Protein AF-A0A7Y4UEB7-F1 (afdb_monomer_lite)

Foldseek 3Di:
DDDDDDDDDDDDPPPPPPPPVPPPPDQKAKAKFKDQDLVCVQVVQLVVLVVQKDFDDWAQADAAQTGMTMIIRDPPPDFGKHKDKDKDQDVVVVVVVVVVVQQQAWDWDAKDWYQDDPVGIMIMTMTMDGVPGRHHQKDKDKDKDPDPVSVQVVQQVVLQQQWDFDYKDKHFQPDPCCVPCPCNSPGRIMIITMIIAGPVCSPPRHPKHKDKDADLDQVVLQVVQLVVLVVQWAWDDAHAAGITMTMHDHPDPHARKHKDKDDDLDPVVVQVVLQVVLLQQWDWDDWHHHSPHIITMTMHRPDPGPPHQGKRKDKDFDDDSVVSSVVVVVVSVVAWDWDHWHDSNGIITMIIHGDDD

pLDDT: mean 85.4, std 15.67, range [32.81, 98.38]

Structure (mmCIF, N/CA/C/O backbone):
data_AF-A0A7Y4UEB7-F1
#
_entry.id   AF-A0A7Y4UEB7-F1
#
loop_
_atom_site.group_PDB
_atom_site.id
_atom_site.type_symbol
_atom_site.label_atom_id
_atom_site.label_alt_id
_atom_site.label_comp_id
_atom_site.label_asym_id
_atom_site.label_entity_id
_atom_site.label_seq_id
_atom_site.pdbx_PDB_ins_code
_atom_site.Cartn_x
_atom_site.Cartn_y
_atom_site.Cartn_z
_atom_site.occupancy
_atom_site.B_iso_or_equiv
_atom_site.auth_seq_id
_atom_site.auth_comp_id
_atom_site.auth_asym_id
_atom_site.auth_atom_id
_atom_site.pdbx_PDB_model_num
ATOM 1 N N . MET A 1 1 ? -27.274 -63.911 -53.696 1.00 38.69 1 MET A N 1
ATOM 2 C CA . MET A 1 1 ? -26.642 -62.785 -54.419 1.00 38.69 1 MET A CA 1
ATOM 3 C C . MET A 1 1 ? -26.297 -61.704 -53.412 1.00 38.69 1 MET A C 1
ATOM 5 O O . MET A 1 1 ? -27.153 -61.324 -52.627 1.00 38.69 1 MET A O 1
ATOM 9 N N . LYS A 1 2 ? -25.023 -61.307 -53.371 1.00 41.84 2 LYS A N 1
ATOM 10 C CA . LYS A 1 2 ? -24.477 -60.278 -52.478 1.00 41.84 2 LYS A CA 1
ATOM 11 C C . LYS A 1 2 ? -24.949 -58.901 -52.958 1.00 41.84 2 LYS A C 1
ATOM 13 O O . LYS A 1 2 ? -24.722 -58.586 -54.119 1.00 41.84 2 LYS A O 1
ATOM 18 N N . CYS A 1 3 ? -25.523 -58.086 -52.077 1.00 37.97 3 CYS A N 1
ATOM 19 C CA . CYS A 1 3 ? -25.591 -56.639 -52.271 1.00 37.97 3 CYS A CA 1
ATOM 20 C C . CYS A 1 3 ? -25.254 -55.943 -50.949 1.00 37.97 3 CYS A C 1
ATOM 22 O O . CYS A 1 3 ? -25.612 -56.412 -49.873 1.00 37.97 3 CYS A O 1
ATOM 24 N N . SER A 1 4 ? -24.446 -54.899 -51.057 1.00 36.38 4 SER A N 1
ATOM 25 C CA . SER A 1 4 ? -23.505 -54.388 -50.066 1.00 36.38 4 SER A CA 1
ATOM 26 C C . SER A 1 4 ? -23.616 -52.863 -50.022 1.00 36.38 4 SER A C 1
ATOM 28 O O . SER A 1 4 ? -23.666 -52.263 -51.092 1.00 36.38 4 SER A O 1
ATOM 30 N N . ARG A 1 5 ? -23.522 -52.289 -48.805 1.00 36.47 5 ARG A N 1
ATOM 31 C CA . ARG A 1 5 ? -23.249 -50.867 -48.455 1.00 36.47 5 ARG A CA 1
ATOM 32 C C . ARG A 1 5 ? -24.400 -49.884 -48.768 1.00 36.47 5 ARG A C 1
ATOM 34 O O . ARG A 1 5 ? -25.163 -50.108 -49.687 1.00 36.47 5 ARG A O 1
ATOM 41 N N . LEU A 1 6 ? -24.638 -48.785 -48.048 1.00 33.91 6 LEU A N 1
ATOM 42 C CA . LEU A 1 6 ? -23.837 -47.939 -47.157 1.00 33.91 6 LEU A CA 1
ATOM 43 C C . LEU A 1 6 ? -24.692 -47.496 -45.947 1.00 33.91 6 LEU A C 1
ATOM 45 O O . LEU A 1 6 ? -25.849 -47.127 -46.121 1.00 33.91 6 LEU A O 1
ATOM 49 N N . ILE A 1 7 ? -24.100 -47.442 -44.751 1.00 37.50 7 ILE A N 1
ATOM 50 C CA . ILE A 1 7 ? -24.625 -46.673 -43.613 1.00 37.50 7 ILE A CA 1
ATOM 51 C C . ILE A 1 7 ? -23.835 -45.363 -43.580 1.00 37.50 7 ILE A C 1
ATOM 53 O O . ILE A 1 7 ? -22.635 -45.373 -43.307 1.00 37.50 7 ILE A O 1
ATOM 57 N N . SER A 1 8 ? -24.493 -44.249 -43.892 1.00 35.12 8 SER A N 1
ATOM 58 C CA . SER A 1 8 ? -23.936 -42.904 -43.741 1.00 35.12 8 SER A CA 1
ATOM 59 C C . SER A 1 8 ? -24.104 -42.451 -42.291 1.00 35.12 8 SER A C 1
ATOM 61 O O . SER A 1 8 ? -25.219 -42.197 -41.843 1.00 35.12 8 SER A O 1
ATOM 63 N N . ILE A 1 9 ? -22.998 -42.356 -41.552 1.00 39.50 9 ILE A N 1
ATOM 64 C CA . ILE A 1 9 ? -22.951 -41.719 -40.231 1.00 39.50 9 ILE A CA 1
ATOM 65 C C . ILE A 1 9 ? -22.815 -40.209 -40.456 1.00 39.50 9 ILE A C 1
ATOM 67 O O . ILE A 1 9 ? -21.782 -39.736 -40.926 1.00 39.50 9 ILE A O 1
ATOM 71 N N . LEU A 1 10 ? -23.873 -39.458 -40.146 1.00 32.91 10 LEU A N 1
ATOM 72 C CA . LEU A 1 10 ? -23.883 -37.998 -40.166 1.00 32.91 10 LEU A CA 1
ATOM 73 C C . LEU A 1 10 ? -23.280 -37.476 -38.850 1.00 32.91 10 LEU A C 1
ATOM 75 O O . LEU A 1 10 ? -23.902 -37.569 -37.794 1.00 32.91 10 LEU A O 1
ATOM 79 N N . PHE A 1 11 ? -22.064 -36.932 -38.909 1.00 33.06 11 PHE A N 1
ATOM 80 C CA . PHE A 1 11 ? -21.472 -36.153 -37.819 1.00 33.06 11 PHE A CA 1
ATOM 81 C C . PHE A 1 11 ? -22.162 -34.782 -37.751 1.00 33.06 11 PHE A C 1
ATOM 83 O O . PHE A 1 11 ? -21.883 -33.904 -38.566 1.00 33.06 11 PHE A O 1
ATOM 90 N N . ILE A 1 12 ? -23.051 -34.580 -36.777 1.00 36.69 12 ILE A N 1
ATOM 91 C CA . ILE A 1 12 ? -23.503 -33.237 -36.395 1.00 36.69 12 ILE A CA 1
ATOM 92 C C . ILE A 1 12 ? -22.467 -32.687 -35.414 1.00 36.69 12 ILE A C 1
ATOM 94 O O . ILE A 1 12 ? -22.426 -33.069 -34.245 1.00 36.69 12 ILE A O 1
ATOM 98 N N . ALA A 1 13 ? -21.594 -31.814 -35.913 1.00 35.34 13 ALA A N 1
ATOM 99 C CA . ALA A 1 13 ? -20.701 -31.022 -35.084 1.00 35.34 13 ALA A CA 1
ATOM 100 C C . ALA A 1 13 ? -21.538 -30.009 -34.287 1.00 35.34 13 ALA A C 1
ATOM 102 O O . ALA A 1 13 ? -21.968 -28.985 -34.815 1.00 35.34 13 ALA A O 1
ATOM 103 N N . LEU A 1 14 ? -21.783 -30.306 -33.010 1.00 34.97 14 LEU A N 1
ATOM 104 C CA . LEU A 1 14 ? -22.290 -29.337 -32.044 1.00 34.97 14 LEU A CA 1
ATOM 105 C C . LEU A 1 14 ? -21.148 -28.354 -31.737 1.00 34.97 14 LEU A C 1
ATOM 107 O O . LEU A 1 14 ? -20.318 -28.588 -30.859 1.00 34.97 14 LEU A O 1
ATOM 111 N N . SER A 1 15 ? -21.058 -27.264 -32.496 1.00 36.62 15 SER A N 1
ATOM 112 C CA . SER A 1 15 ? -20.212 -26.133 -32.127 1.00 36.62 15 SER A CA 1
ATOM 113 C C . SER A 1 15 ? -20.836 -25.454 -30.909 1.00 36.62 15 SER A C 1
ATOM 115 O O . SER A 1 15 ? -21.786 -24.679 -31.038 1.00 36.62 15 SER A O 1
ATOM 117 N N . ALA A 1 16 ? -20.315 -25.758 -29.721 1.00 37.94 16 ALA A N 1
ATOM 118 C CA . ALA A 1 16 ? -20.534 -24.954 -28.531 1.00 37.94 16 ALA A CA 1
ATOM 119 C C . ALA A 1 16 ? -19.872 -23.590 -28.764 1.00 37.94 16 ALA A C 1
ATOM 121 O O . ALA A 1 16 ? -18.693 -23.393 -28.477 1.00 37.94 16 ALA A O 1
ATOM 122 N N . ALA A 1 17 ? -20.624 -22.660 -29.351 1.00 36.53 17 ALA A N 1
ATOM 123 C CA . ALA A 1 17 ? -20.296 -21.252 -29.272 1.00 36.53 17 ALA A CA 1
ATOM 124 C C . ALA A 1 17 ? -20.348 -20.893 -27.787 1.00 36.53 17 ALA A C 1
ATOM 126 O O . ALA A 1 17 ? -21.422 -20.816 -27.190 1.00 36.53 17 ALA A O 1
ATOM 127 N N . SER A 1 18 ? -19.177 -20.760 -27.170 1.00 41.25 18 SER A N 1
ATOM 128 C CA . SER A 1 18 ? -19.045 -20.200 -25.837 1.00 41.25 18 SER A CA 1
ATOM 129 C C . SER A 1 18 ? -19.673 -18.816 -25.897 1.00 41.25 18 SER A C 1
ATOM 131 O O . SER A 1 18 ? -19.120 -17.895 -26.497 1.00 41.25 18 SER A O 1
ATOM 133 N N . ALA A 1 19 ? -20.858 -18.683 -25.313 1.00 32.81 19 ALA A N 1
ATOM 134 C CA . ALA A 1 19 ? -21.424 -17.399 -24.974 1.00 32.81 19 ALA A CA 1
ATOM 135 C C . ALA A 1 19 ? -20.491 -16.784 -23.927 1.00 32.81 19 ALA A C 1
ATOM 137 O O . ALA A 1 19 ? -20.646 -16.991 -22.724 1.00 32.81 19 ALA A O 1
ATOM 138 N N . TRP A 1 20 ? -19.472 -16.064 -24.395 1.00 40.09 20 TRP A N 1
ATOM 139 C CA . TRP A 1 20 ? -18.852 -15.012 -23.613 1.00 40.09 20 TRP A CA 1
ATOM 140 C C . TRP A 1 20 ? -19.961 -13.993 -23.409 1.00 40.09 20 TRP A C 1
ATOM 142 O O . TRP A 1 20 ? -20.199 -13.130 -24.250 1.00 40.09 20 TRP A O 1
ATOM 152 N N . ALA A 1 21 ? -20.719 -14.180 -22.331 1.00 34.78 21 ALA A N 1
ATOM 153 C CA . ALA A 1 21 ? -21.561 -13.143 -21.789 1.00 34.78 21 ALA A CA 1
ATOM 154 C C . ALA A 1 21 ? -20.635 -11.952 -21.558 1.00 34.78 21 ALA A C 1
ATOM 156 O O . ALA A 1 21 ? -19.777 -11.958 -20.677 1.00 34.78 21 ALA A O 1
ATOM 157 N N . GLN A 1 22 ? -20.753 -10.980 -22.450 1.00 34.44 22 GLN A N 1
ATOM 158 C CA . GLN A 1 22 ? -20.142 -9.679 -22.344 1.00 34.44 22 GLN A CA 1
ATOM 159 C C . GLN A 1 22 ? -20.782 -9.052 -21.109 1.00 34.44 22 GLN A C 1
ATOM 161 O O . GLN A 1 22 ? -21.893 -8.528 -21.168 1.00 34.44 22 GLN A O 1
ATOM 166 N N . SER A 1 23 ? -20.138 -9.228 -19.954 1.00 38.59 23 SER A N 1
ATOM 167 C CA . SER A 1 23 ? -20.511 -8.542 -18.726 1.00 38.59 23 SER A CA 1
ATOM 168 C C . SER A 1 23 ? -20.625 -7.068 -19.078 1.00 38.59 23 SER A C 1
ATOM 170 O O . SER A 1 23 ? -19.667 -6.504 -19.607 1.00 38.59 23 SER A O 1
ATOM 172 N N . ALA A 1 24 ? -21.808 -6.491 -18.872 1.00 39.00 24 ALA A N 1
ATOM 173 C CA . ALA A 1 24 ? -22.139 -5.130 -19.262 1.00 39.00 24 ALA A CA 1
ATOM 174 C C . ALA A 1 24 ? -20.996 -4.172 -18.892 1.00 39.00 24 ALA A C 1
ATOM 176 O O . ALA A 1 24 ? -20.734 -3.909 -17.718 1.00 39.00 24 ALA A O 1
ATOM 177 N N . THR A 1 25 ? -20.285 -3.691 -19.909 1.00 44.78 25 THR A N 1
ATOM 178 C CA . THR A 1 25 ? -19.195 -2.726 -19.794 1.00 44.78 25 THR A CA 1
ATOM 179 C C . THR A 1 25 ? -19.789 -1.357 -19.485 1.00 44.78 25 THR A C 1
ATOM 181 O O . THR A 1 25 ? -19.912 -0.507 -20.364 1.00 44.78 25 THR A O 1
ATOM 184 N N . GLY A 1 26 ? -20.202 -1.146 -18.237 1.00 56.88 26 GLY A N 1
ATOM 185 C CA . GLY A 1 26 ? -20.214 0.200 -17.681 1.00 56.88 26 GLY A CA 1
ATOM 186 C C . GLY A 1 26 ? -18.763 0.664 -17.580 1.00 56.88 26 GLY A C 1
ATOM 187 O O . GLY A 1 26 ? -17.926 -0.079 -17.064 1.00 56.88 26 GLY A O 1
ATOM 188 N N . ALA A 1 27 ? -18.444 1.842 -18.117 1.00 67.62 27 ALA A N 1
ATOM 189 C CA . ALA A 1 27 ? -17.123 2.435 -17.936 1.00 67.62 27 ALA A CA 1
ATOM 190 C C . ALA A 1 27 ? -16.820 2.524 -16.430 1.00 67.62 27 ALA A C 1
ATOM 192 O O . ALA A 1 27 ? -17.679 2.932 -15.649 1.00 67.62 27 ALA A O 1
ATOM 193 N N . GLU A 1 28 ? -15.630 2.092 -16.008 1.00 83.19 28 GLU A N 1
ATOM 194 C CA . GLU A 1 28 ? -15.254 2.144 -14.596 1.00 83.19 28 GLU A CA 1
ATOM 195 C C . GLU A 1 28 ? -15.196 3.606 -14.134 1.00 83.19 28 GLU A C 1
ATOM 197 O O . GLU A 1 28 ? -14.393 4.383 -14.634 1.00 83.19 28 GLU A O 1
ATOM 202 N N . GLU A 1 29 ? -16.037 4.003 -13.179 1.00 90.88 29 GLU A N 1
ATOM 203 C CA . GLU A 1 29 ? -16.029 5.369 -12.649 1.00 90.88 29 GLU A CA 1
ATOM 204 C C . GLU A 1 29 ? -15.098 5.476 -11.436 1.00 90.88 29 GLU A C 1
ATOM 206 O O . GLU A 1 29 ? -15.209 4.709 -10.472 1.00 90.88 29 GLU A O 1
ATOM 211 N N . TYR A 1 30 ? -14.223 6.480 -11.454 1.00 92.94 30 TYR A N 1
ATOM 212 C CA . TYR A 1 30 ? -13.290 6.781 -10.371 1.00 92.94 30 TYR A CA 1
ATOM 213 C C . TYR A 1 30 ? -13.475 8.205 -9.857 1.00 92.94 30 TYR A C 1
ATOM 215 O O . TYR A 1 30 ? -13.788 9.124 -10.618 1.00 92.94 30 TYR A O 1
ATOM 223 N N . TYR A 1 31 ? -13.225 8.388 -8.565 1.00 92.38 31 TYR A N 1
ATOM 224 C CA . TYR A 1 31 ? -13.247 9.689 -7.916 1.00 92.38 31 TYR A CA 1
ATOM 225 C C . TYR A 1 31 ? -12.072 9.812 -6.956 1.00 92.38 31 TYR A C 1
ATOM 227 O O . TYR A 1 31 ? -11.863 8.964 -6.093 1.00 92.38 31 TYR A O 1
ATOM 235 N N . PHE A 1 32 ? -11.295 10.871 -7.116 1.00 92.94 32 PHE A N 1
ATOM 236 C CA . PHE A 1 32 ? -10.256 11.253 -6.184 1.00 92.94 32 PHE A CA 1
ATOM 237 C C . PHE A 1 32 ? -10.820 12.232 -5.155 1.00 92.94 32 PHE A C 1
ATOM 239 O O . PHE A 1 32 ? -11.312 13.305 -5.513 1.00 92.94 32 PHE A O 1
ATOM 246 N N . LEU A 1 33 ? -10.713 11.841 -3.888 1.00 92.00 33 LEU A N 1
ATOM 247 C CA . LEU A 1 33 ? -11.051 12.636 -2.719 1.00 92.00 33 LEU A CA 1
ATOM 248 C C . LEU A 1 33 ? -9.754 13.155 -2.092 1.00 92.00 33 LEU A C 1
ATOM 250 O O . LEU A 1 33 ? -8.945 12.351 -1.628 1.00 92.00 33 LEU A O 1
ATOM 254 N N . ASN A 1 34 ? -9.560 14.469 -2.043 1.00 89.38 34 ASN A N 1
ATOM 255 C CA . ASN A 1 34 ? -8.448 15.083 -1.324 1.00 89.38 34 ASN A CA 1
ATOM 256 C C . ASN A 1 34 ? -8.924 15.571 0.038 1.00 89.38 34 ASN A C 1
ATOM 258 O O . ASN A 1 34 ? -9.813 16.415 0.143 1.00 89.38 34 ASN A O 1
ATOM 262 N N . VAL A 1 35 ? -8.292 15.081 1.090 1.00 86.94 35 VAL A N 1
ATOM 263 C CA . VAL A 1 35 ? -8.714 15.363 2.452 1.00 86.94 35 VAL A CA 1
ATOM 264 C C . VAL A 1 35 ? -7.727 16.312 3.106 1.00 86.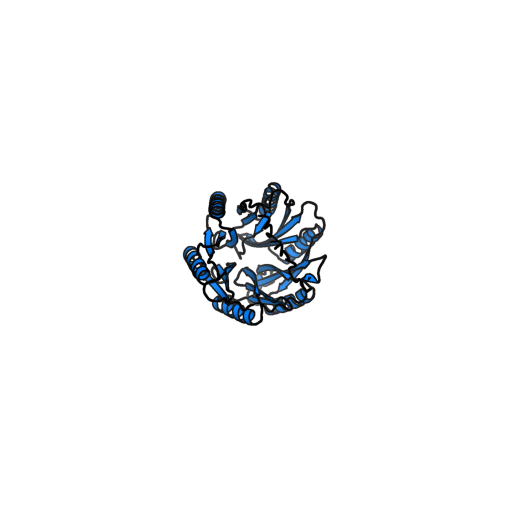94 35 VAL A C 1
ATOM 266 O O . VAL A 1 35 ? -6.550 16.008 3.294 1.00 86.94 35 VAL A O 1
ATOM 269 N N . GLN A 1 36 ? -8.230 17.479 3.500 1.00 79.12 36 GLN A N 1
ATOM 270 C CA . GLN A 1 36 ? -7.413 18.526 4.116 1.00 79.12 36 GLN A CA 1
ATOM 271 C C . GLN A 1 36 ? -7.210 18.312 5.622 1.00 79.12 36 GLN A C 1
ATOM 273 O O . GLN A 1 36 ? -6.279 18.871 6.205 1.00 79.12 36 GLN A O 1
ATOM 278 N N . ALA A 1 37 ? -8.047 17.508 6.285 1.00 82.50 37 ALA A N 1
ATOM 279 C CA . ALA A 1 37 ? -7.998 17.288 7.730 1.00 82.50 37 ALA A CA 1
ATOM 280 C C . ALA A 1 37 ? -8.217 15.816 8.099 1.00 82.50 37 ALA A C 1
ATOM 282 O O . ALA A 1 37 ? -9.147 15.172 7.631 1.00 82.50 37 ALA A O 1
ATOM 283 N N . THR A 1 38 ? -7.375 15.282 8.987 1.00 79.94 38 THR A N 1
ATOM 284 C CA . THR A 1 38 ? -7.421 13.864 9.382 1.00 79.94 38 THR A CA 1
ATOM 285 C C . THR A 1 38 ? -8.776 13.532 10.014 1.00 79.94 38 THR A C 1
ATOM 287 O O . THR A 1 38 ? -9.396 12.528 9.675 1.00 79.94 38 THR A O 1
ATOM 290 N N . GLY A 1 39 ? -9.305 14.457 10.824 1.00 84.38 39 GLY A N 1
ATOM 291 C CA . GLY A 1 39 ? -10.616 14.351 11.468 1.00 84.38 39 GLY A CA 1
ATOM 292 C C . GLY A 1 39 ? -11.838 14.447 10.544 1.00 84.38 39 GLY A C 1
ATOM 293 O O . GLY A 1 39 ? -12.952 14.243 11.021 1.00 84.38 39 GLY A O 1
ATOM 294 N N . THR A 1 40 ? -11.681 14.755 9.251 1.00 91.62 40 THR A N 1
ATOM 295 C CA . THR A 1 40 ? -12.813 14.791 8.303 1.00 91.62 40 THR A CA 1
ATOM 296 C C . THR A 1 40 ? -12.862 13.583 7.372 1.00 91.62 40 THR A C 1
ATOM 298 O O . THR A 1 40 ? -13.931 13.307 6.825 1.00 91.62 40 THR A O 1
ATOM 301 N N . LEU A 1 41 ? -11.775 12.803 7.270 1.00 93.44 41 LEU A N 1
ATOM 302 C CA . LEU A 1 41 ? -11.674 11.653 6.363 1.00 93.44 41 LEU A CA 1
ATOM 303 C C . LEU A 1 41 ? -12.836 10.663 6.535 1.00 93.44 41 LEU A C 1
ATOM 305 O O . LEU A 1 41 ? -13.430 10.248 5.545 1.00 93.44 41 LEU A O 1
ATOM 309 N N . GLU A 1 42 ? -13.203 10.310 7.772 1.00 96.50 42 GLU A N 1
ATOM 310 C CA . GLU A 1 42 ? -14.316 9.381 8.026 1.00 96.50 42 GLU A CA 1
ATOM 311 C C . GLU A 1 42 ? -15.643 9.911 7.481 1.00 96.50 42 GLU A C 1
ATOM 313 O O . GLU A 1 42 ? -16.374 9.202 6.785 1.00 96.50 42 GLU A O 1
ATOM 318 N N . LYS A 1 43 ? -15.950 11.175 7.781 1.00 96.56 43 LYS A N 1
ATOM 319 C CA . LYS A 1 43 ? -17.181 11.827 7.336 1.00 96.56 43 LYS A CA 1
ATOM 320 C C . LYS A 1 43 ? -17.235 11.877 5.814 1.00 96.56 43 LYS A C 1
ATOM 322 O O . LYS A 1 43 ? -18.263 11.537 5.236 1.00 96.56 43 LYS A O 1
ATOM 327 N N . GLU A 1 44 ? -16.145 12.276 5.172 1.00 96.31 44 GLU A N 1
ATOM 328 C CA . GLU A 1 44 ? -16.071 12.411 3.717 1.00 96.31 44 GLU A CA 1
ATOM 329 C C . GLU A 1 44 ? -16.171 11.052 3.012 1.00 96.31 44 GLU A C 1
ATOM 331 O O . GLU A 1 44 ? -16.904 10.925 2.028 1.00 96.31 44 GLU A O 1
ATOM 336 N N . LEU A 1 45 ? -15.520 10.009 3.541 1.00 96.81 45 LEU A N 1
ATOM 337 C CA . LEU A 1 45 ? -15.664 8.643 3.036 1.00 96.81 45 LEU A CA 1
ATOM 338 C C . LEU A 1 45 ? -17.115 8.162 3.140 1.00 96.81 45 LEU A C 1
ATOM 340 O O . LEU A 1 45 ? -17.661 7.679 2.152 1.00 96.81 45 LEU A O 1
ATOM 344 N N . ASN A 1 46 ? -17.773 8.347 4.289 1.00 97.19 46 ASN A N 1
ATOM 345 C CA . ASN A 1 46 ? -19.172 7.946 4.473 1.00 97.19 46 ASN A CA 1
ATOM 346 C C . ASN A 1 46 ? -20.153 8.768 3.615 1.00 97.19 46 ASN A C 1
ATOM 348 O O . ASN A 1 46 ? -21.123 8.222 3.090 1.00 97.19 46 ASN A O 1
ATOM 352 N N . GLN A 1 47 ? -19.898 10.063 3.405 1.00 96.25 47 GLN A N 1
ATOM 353 C CA . GLN A 1 47 ? -20.697 10.903 2.503 1.00 96.25 47 GLN A CA 1
ATOM 354 C C . GLN A 1 47 ? -20.607 10.439 1.045 1.00 96.25 47 GLN A C 1
ATOM 356 O O . GLN A 1 47 ? -21.613 10.444 0.334 1.00 96.25 47 GLN A O 1
ATOM 361 N N . ASN A 1 48 ? -19.421 10.024 0.601 1.00 95.56 48 ASN A N 1
ATOM 362 C CA . ASN A 1 48 ? -19.234 9.445 -0.725 1.00 95.56 48 ASN A CA 1
ATOM 363 C C . ASN A 1 48 ? -19.819 8.024 -0.803 1.00 95.56 48 ASN A C 1
ATOM 365 O O . ASN A 1 48 ? -20.448 7.675 -1.802 1.00 95.56 48 ASN A O 1
ATOM 369 N N . ALA A 1 49 ? -19.718 7.234 0.268 1.00 95.81 49 ALA A N 1
ATOM 370 C CA . ALA A 1 49 ? -20.338 5.913 0.362 1.00 95.81 49 ALA A CA 1
ATOM 371 C C . ALA A 1 49 ? -21.861 5.960 0.213 1.00 95.81 49 ALA A C 1
ATOM 373 O O . ALA A 1 49 ? -22.446 5.142 -0.497 1.00 95.81 49 ALA A O 1
ATOM 374 N N . ALA A 1 50 ? -22.506 6.970 0.804 1.00 94.19 50 ALA A N 1
ATOM 375 C CA . ALA A 1 50 ? -23.937 7.214 0.642 1.00 94.19 50 ALA A CA 1
ATOM 376 C C . ALA A 1 50 ? -24.337 7.527 -0.814 1.00 94.19 50 ALA A C 1
ATOM 378 O O . ALA A 1 50 ? -25.470 7.263 -1.210 1.00 94.19 50 ALA A O 1
ATOM 379 N N . GLN A 1 51 ? -23.403 8.044 -1.617 1.00 93.25 51 GLN A N 1
ATOM 380 C CA . GLN A 1 51 ? -23.568 8.296 -3.054 1.00 93.25 51 GLN A CA 1
ATOM 381 C C . GLN A 1 51 ? -23.167 7.089 -3.921 1.00 93.25 51 GLN A C 1
ATOM 383 O O . GLN A 1 51 ? -23.160 7.177 -5.149 1.00 93.25 51 GLN A O 1
ATOM 388 N N . GLY A 1 52 ? -22.840 5.959 -3.291 1.00 93.31 52 GLY A N 1
ATOM 389 C CA . GLY A 1 52 ? -22.473 4.724 -3.969 1.00 93.31 52 GLY A CA 1
ATOM 390 C C . GLY A 1 52 ? -21.001 4.631 -4.353 1.00 93.31 52 GLY A C 1
ATOM 391 O O . GLY A 1 52 ? -20.672 3.781 -5.166 1.00 93.31 52 GLY A O 1
ATOM 392 N N . TRP A 1 53 ? -20.110 5.461 -3.806 1.00 95.06 53 TRP A N 1
ATOM 393 C CA . TRP A 1 53 ? -18.664 5.302 -3.987 1.00 95.06 53 TRP A CA 1
ATOM 394 C C . TRP A 1 53 ? -18.076 4.323 -2.969 1.00 95.06 53 TRP A C 1
ATOM 396 O O . TRP A 1 53 ? -18.481 4.290 -1.812 1.00 95.06 53 TRP A O 1
ATOM 406 N N . ARG A 1 54 ? -17.059 3.562 -3.367 1.00 96.31 54 ARG A N 1
ATOM 407 C CA . ARG A 1 54 ? -16.297 2.689 -2.470 1.00 96.31 54 ARG A CA 1
ATOM 408 C C . ARG A 1 54 ? -14.831 3.083 -2.468 1.00 96.31 54 ARG A C 1
ATOM 410 O O . ARG A 1 54 ? -14.245 3.287 -3.530 1.00 96.31 54 ARG A O 1
ATOM 417 N N . LEU A 1 55 ? -14.213 3.112 -1.293 1.00 96.38 55 LEU A N 1
ATOM 418 C CA . LEU A 1 55 ? -12.769 3.248 -1.149 1.00 96.38 55 LEU A CA 1
ATOM 419 C C . LEU A 1 55 ? -12.044 2.136 -1.915 1.00 96.38 55 LEU A C 1
ATOM 421 O O . LEU A 1 55 ? -12.220 0.947 -1.634 1.00 96.38 55 LEU A O 1
ATOM 425 N N . LEU A 1 56 ? -11.202 2.528 -2.869 1.00 94.81 56 LEU A N 1
ATOM 426 C CA . LEU A 1 56 ? -10.388 1.637 -3.686 1.00 94.81 56 LEU A CA 1
ATOM 427 C C . LEU A 1 56 ? -8.943 1.576 -3.178 1.00 94.81 56 LEU A C 1
ATOM 429 O O . LEU A 1 56 ? -8.457 0.479 -2.896 1.00 94.81 56 LEU A O 1
ATOM 433 N N . LEU A 1 57 ? -8.279 2.724 -3.026 1.00 93.50 57 LEU A N 1
ATOM 434 C CA . LEU A 1 57 ? -6.892 2.800 -2.563 1.00 93.50 57 LEU A CA 1
ATOM 435 C C . LEU A 1 57 ? -6.654 4.018 -1.672 1.00 93.50 57 LEU A C 1
ATOM 437 O O . LEU A 1 57 ? -7.279 5.067 -1.833 1.00 93.50 57 LEU A O 1
ATOM 441 N N . LEU A 1 58 ? -5.688 3.861 -0.771 1.00 92.44 58 LEU A N 1
ATOM 442 C CA . LEU A 1 58 ? -5.094 4.941 0.006 1.00 92.44 58 LEU A CA 1
ATOM 443 C C . LEU A 1 58 ? -3.652 5.167 -0.471 1.00 92.44 58 LEU A C 1
ATOM 445 O O . LEU A 1 58 ? -2.995 4.196 -0.859 1.00 92.44 58 LEU A O 1
ATOM 449 N N . PRO A 1 59 ? -3.147 6.411 -0.435 1.00 89.00 59 PRO A N 1
ATOM 450 C CA . PRO A 1 59 ? -1.775 6.715 -0.799 1.00 89.00 59 PRO A CA 1
ATOM 451 C C . PRO A 1 59 ? -0.767 5.924 0.034 1.00 89.00 59 PRO A C 1
ATOM 453 O O . PRO A 1 59 ? -0.757 5.993 1.264 1.00 89.00 59 PRO A O 1
ATOM 456 N N . LYS A 1 60 ? 0.138 5.215 -0.644 1.00 83.38 60 LYS A N 1
ATOM 457 C CA . LYS A 1 60 ? 1.277 4.546 -0.000 1.00 83.38 60 LYS A CA 1
ATOM 458 C C . LYS A 1 60 ? 2.406 5.548 0.203 1.00 83.38 60 LYS A C 1
ATOM 460 O O . LYS A 1 60 ? 3.303 5.655 -0.639 1.00 83.38 60 LYS A O 1
ATOM 465 N N . ALA A 1 61 ? 2.339 6.300 1.295 1.00 71.88 61 ALA A N 1
ATOM 466 C CA . ALA A 1 61 ? 3.339 7.301 1.624 1.00 71.88 61 ALA A CA 1
ATOM 467 C C . ALA A 1 61 ? 3.718 7.282 3.107 1.00 71.88 61 ALA A C 1
ATOM 469 O O . ALA A 1 61 ? 2.856 7.244 3.981 1.00 71.88 61 ALA A O 1
ATOM 470 N N . ASN A 1 62 ? 5.020 7.363 3.375 1.00 72.88 62 ASN A N 1
ATOM 471 C CA . ASN A 1 62 ? 5.532 7.837 4.654 1.00 72.88 62 ASN A CA 1
ATOM 472 C C . ASN A 1 62 ? 5.579 9.362 4.653 1.00 72.88 62 ASN A C 1
ATOM 474 O O . ASN A 1 62 ? 6.053 9.950 3.677 1.00 72.88 62 ASN A O 1
ATOM 478 N N . ASN A 1 63 ? 5.169 9.957 5.773 1.00 70.31 63 ASN A N 1
ATOM 479 C CA . ASN A 1 63 ? 5.405 11.360 6.104 1.00 70.31 63 ASN A CA 1
ATOM 480 C C . ASN A 1 63 ? 4.884 12.350 5.054 1.00 70.31 63 ASN A C 1
ATOM 482 O O . ASN A 1 63 ? 5.549 13.327 4.717 1.00 70.31 63 ASN A O 1
ATOM 486 N N . SER A 1 64 ? 3.701 12.085 4.497 1.00 75.00 64 SER A N 1
ATOM 487 C CA . SER A 1 64 ? 3.072 13.060 3.611 1.00 75.00 64 SER A CA 1
ATOM 488 C C . SER A 1 64 ? 2.249 14.064 4.409 1.00 75.00 64 SER A C 1
ATOM 490 O O . SER A 1 64 ? 1.527 13.702 5.335 1.00 75.00 64 SER A O 1
ATOM 492 N N . ASP A 1 65 ? 2.326 15.324 4.010 1.00 76.69 65 ASP A N 1
ATOM 493 C CA . ASP A 1 65 ? 1.438 16.406 4.434 1.00 76.69 65 ASP A CA 1
ATOM 494 C C . ASP A 1 65 ? 0.065 16.359 3.738 1.00 76.69 65 ASP A C 1
ATOM 496 O O . ASP A 1 65 ? -0.874 17.031 4.164 1.00 76.69 65 ASP A O 1
ATOM 500 N N . THR A 1 66 ? -0.074 15.528 2.701 1.00 77.75 66 THR A N 1
ATOM 501 C CA . THR A 1 66 ? -1.312 15.339 1.941 1.00 77.75 66 THR A CA 1
ATOM 502 C C . THR A 1 66 ? -2.004 14.023 2.300 1.00 77.75 66 THR A C 1
ATOM 504 O O . THR A 1 66 ? -1.360 12.985 2.471 1.00 77.75 66 THR A O 1
ATOM 507 N N . MET A 1 67 ? -3.337 14.051 2.376 1.00 83.88 67 MET A N 1
ATOM 508 C CA . MET A 1 67 ? -4.175 12.855 2.503 1.00 83.88 67 MET A CA 1
ATOM 509 C C . MET A 1 67 ? -5.206 12.810 1.401 1.00 83.88 67 MET A C 1
ATOM 511 O O . MET A 1 67 ? -5.775 13.826 1.015 1.00 83.88 67 MET A O 1
ATOM 515 N N . GLY A 1 68 ? -5.462 11.618 0.902 1.00 87.69 68 GLY A N 1
ATOM 516 C CA . GLY A 1 68 ? -6.477 11.435 -0.105 1.00 87.69 68 GLY A CA 1
ATOM 517 C C . GLY A 1 68 ? -6.951 10.004 -0.124 1.00 87.69 68 GLY A C 1
ATOM 518 O O . GLY A 1 68 ? -6.390 9.123 0.530 1.00 87.69 68 GLY A O 1
ATOM 519 N N . ALA A 1 69 ? -7.998 9.788 -0.889 1.00 92.75 69 ALA A N 1
ATOM 520 C CA . ALA A 1 69 ? -8.545 8.483 -1.147 1.00 92.75 69 ALA A CA 1
ATOM 521 C C . ALA A 1 69 ? -8.923 8.409 -2.615 1.00 92.75 69 ALA A C 1
ATOM 523 O O . ALA A 1 69 ? -9.553 9.308 -3.172 1.00 92.75 69 ALA A O 1
ATOM 524 N N . LEU A 1 70 ? -8.556 7.302 -3.235 1.00 94.00 70 LEU A N 1
ATOM 525 C CA . LEU A 1 70 ? -9.123 6.937 -4.509 1.00 94.00 70 LEU A CA 1
ATOM 526 C C . LEU A 1 70 ? -10.374 6.112 -4.246 1.00 94.00 70 LEU A C 1
ATOM 528 O O . LEU A 1 70 ? -10.305 5.055 -3.615 1.00 94.00 70 LEU A O 1
ATOM 532 N N . LEU A 1 71 ? -11.496 6.565 -4.781 1.00 95.31 71 LEU A N 1
ATOM 533 C CA . LEU A 1 71 ? -12.766 5.869 -4.754 1.00 95.31 71 LEU A CA 1
ATOM 534 C C . LEU A 1 71 ? -13.094 5.325 -6.145 1.00 95.31 71 LEU A C 1
ATOM 536 O O . LEU A 1 71 ? -12.715 5.894 -7.169 1.00 95.31 71 LEU A O 1
ATOM 540 N N . LYS A 1 72 ? -13.833 4.223 -6.173 1.00 94.31 72 LYS A N 1
ATOM 541 C CA . LYS A 1 72 ? -14.419 3.640 -7.378 1.00 94.31 72 LYS A CA 1
ATOM 542 C C . LYS A 1 72 ? -15.910 3.483 -7.157 1.00 94.31 72 LYS A C 1
ATOM 544 O O . LYS A 1 72 ? -16.320 3.102 -6.061 1.00 94.31 72 LYS A O 1
ATOM 549 N N . LYS A 1 73 ? -16.714 3.750 -8.179 1.00 92.44 73 LYS A N 1
ATOM 550 C CA . LYS A 1 73 ? -18.144 3.467 -8.130 1.00 92.44 73 LYS A CA 1
ATOM 551 C C . LYS A 1 73 ? -18.354 1.998 -8.488 1.00 92.44 73 LYS A C 1
ATOM 553 O O . LYS A 1 73 ? -18.114 1.611 -9.634 1.00 92.44 73 LYS A O 1
ATOM 558 N N . PRO A 1 74 ? -18.702 1.129 -7.530 1.00 87.50 74 PRO A N 1
ATOM 559 C CA . PRO A 1 74 ? -19.166 -0.197 -7.882 1.00 87.50 74 PRO A CA 1
ATOM 560 C C . PRO A 1 74 ? -20.494 -0.091 -8.661 1.00 87.50 74 PRO A C 1
ATOM 562 O O . PRO A 1 74 ? -21.173 0.934 -8.611 1.00 87.50 74 PRO A O 1
ATOM 565 N N . GLY A 1 75 ? -20.843 -1.133 -9.422 1.00 82.69 75 GLY A N 1
ATOM 566 C CA . GLY A 1 75 ? -22.076 -1.148 -10.222 1.00 82.69 75 GLY A CA 1
ATOM 567 C C . GLY A 1 75 ? -23.339 -0.895 -9.383 1.00 82.69 75 GLY A C 1
ATOM 568 O O . GLY A 1 75 ? -23.312 -1.019 -8.162 1.00 82.69 75 GLY A O 1
ATOM 569 N N . ALA A 1 76 ? -24.458 -0.564 -10.035 1.00 77.06 76 ALA A N 1
ATOM 570 C CA . ALA A 1 76 ? -25.684 -0.090 -9.371 1.00 77.06 76 ALA A CA 1
ATOM 571 C C . ALA A 1 76 ? -26.254 -1.027 -8.282 1.00 77.06 76 ALA A C 1
ATOM 573 O O . ALA A 1 76 ? -26.924 -0.560 -7.366 1.00 77.06 76 ALA A O 1
ATOM 574 N N . GLU A 1 77 ? -25.974 -2.330 -8.358 1.00 80.62 77 GLU A N 1
ATOM 575 C CA . GLU A 1 77 ? -26.435 -3.348 -7.400 1.00 80.62 77 GLU A CA 1
ATOM 576 C C . GLU A 1 77 ? -25.461 -3.592 -6.235 1.00 80.62 77 GLU A C 1
ATOM 578 O O . GLU A 1 77 ? -25.650 -4.500 -5.424 1.00 80.62 77 GLU A O 1
ATOM 583 N N . ALA A 1 78 ? -24.383 -2.816 -6.145 1.00 82.69 78 ALA A N 1
ATOM 584 C CA . ALA A 1 78 ? -23.377 -3.011 -5.119 1.00 82.69 78 ALA A CA 1
ATOM 585 C C . ALA A 1 78 ? -23.903 -2.688 -3.713 1.00 82.69 78 ALA A C 1
ATOM 587 O O . ALA A 1 78 ? -24.701 -1.762 -3.532 1.00 82.69 78 ALA A O 1
ATOM 588 N N . PRO A 1 79 ? -23.432 -3.418 -2.686 1.00 88.00 79 PRO A N 1
ATOM 589 C CA . PRO A 1 79 ? -23.827 -3.135 -1.319 1.00 88.00 79 PRO A CA 1
ATOM 590 C C . PRO A 1 79 ? -23.311 -1.760 -0.885 1.00 88.00 79 PRO A C 1
ATOM 592 O O . PRO A 1 79 ? -22.303 -1.260 -1.386 1.00 88.00 79 PRO A O 1
ATOM 595 N N . ARG A 1 80 ? -23.993 -1.160 0.092 1.00 92.50 80 ARG A N 1
ATOM 596 C CA . ARG A 1 80 ? -23.524 0.074 0.727 1.00 92.50 80 ARG A CA 1
ATOM 597 C C . ARG A 1 80 ? -22.398 -0.227 1.706 1.00 92.50 80 ARG A C 1
ATOM 599 O O . ARG A 1 80 ? -22.397 -1.279 2.349 1.00 92.50 80 ARG A O 1
ATOM 606 N N . TYR A 1 81 ? -21.485 0.724 1.836 1.00 96.00 81 TYR A N 1
ATOM 607 C CA . TYR A 1 81 ? -20.328 0.635 2.717 1.00 96.00 81 TYR A CA 1
ATOM 608 C C . TYR A 1 81 ? -20.424 1.672 3.830 1.00 96.00 81 TYR A C 1
ATOM 610 O O . TYR A 1 81 ? -20.943 2.768 3.624 1.00 96.00 81 TYR A O 1
ATOM 618 N N . GLU A 1 82 ? -19.902 1.316 4.995 1.00 97.75 82 GLU A N 1
ATOM 619 C CA . GLU A 1 82 ? -19.695 2.217 6.124 1.00 97.75 82 GLU A CA 1
ATOM 620 C C . GLU A 1 82 ? -18.211 2.203 6.478 1.00 97.75 82 GLU A C 1
ATOM 622 O O . GLU A 1 82 ? -17.574 1.142 6.487 1.00 97.75 82 GLU A O 1
ATOM 627 N N . TYR A 1 83 ? -17.664 3.381 6.759 1.00 98.19 83 TYR A N 1
ATOM 628 C CA . TYR A 1 83 ? -16.249 3.571 7.047 1.00 98.19 83 TYR A CA 1
ATOM 629 C C . TYR A 1 83 ? -16.035 4.041 8.477 1.00 98.19 83 TYR A C 1
ATOM 631 O O . TYR A 1 83 ? -16.800 4.860 8.986 1.00 98.19 83 TYR A O 1
ATOM 639 N N . LYS A 1 84 ? -14.949 3.560 9.082 1.00 98.00 84 LYS A N 1
ATOM 640 C CA . LYS A 1 84 ? -14.420 4.063 10.350 1.00 98.00 84 LYS A CA 1
ATOM 641 C C . LYS A 1 84 ? -12.954 4.423 10.166 1.00 98.00 84 LYS A C 1
ATOM 643 O O . LYS A 1 84 ? -12.214 3.658 9.542 1.00 98.00 84 LYS A O 1
ATOM 648 N N . VAL A 1 85 ? -12.532 5.574 10.674 1.00 96.75 85 VAL A N 1
ATOM 649 C CA . VAL A 1 85 ? -11.142 6.034 10.598 1.00 96.75 85 VAL A CA 1
ATOM 650 C C . VAL A 1 85 ? -10.602 6.178 12.005 1.00 96.75 85 VAL A C 1
ATOM 652 O O . VAL A 1 85 ? -11.114 6.945 12.812 1.00 96.75 85 VAL A O 1
ATOM 655 N N . LEU A 1 86 ? -9.539 5.437 12.282 1.00 95.50 86 LEU A N 1
ATOM 656 C CA . LEU A 1 86 ? -8.799 5.521 13.531 1.00 95.50 86 LEU A CA 1
ATOM 657 C C . LEU A 1 86 ? -7.534 6.321 13.272 1.00 95.50 86 LEU A C 1
ATOM 659 O O . LEU A 1 86 ? -6.829 6.036 12.305 1.00 95.50 86 LEU A O 1
ATOM 663 N N . ALA A 1 87 ? -7.239 7.300 14.118 1.00 92.06 87 ALA A N 1
ATOM 664 C CA . ALA A 1 87 ? -6.075 8.158 13.965 1.00 92.06 87 ALA A CA 1
ATOM 665 C C . ALA A 1 87 ? -5.373 8.324 15.312 1.00 92.06 87 ALA A C 1
ATOM 667 O O . ALA A 1 87 ? -5.987 8.739 16.293 1.00 92.06 87 ALA A O 1
ATOM 668 N N . ALA A 1 88 ? -4.084 7.985 15.370 1.00 89.31 88 ALA A N 1
ATOM 669 C CA . ALA A 1 88 ? -3.277 8.265 16.550 1.00 89.31 88 ALA A CA 1
ATOM 670 C C . ALA A 1 88 ? -1.790 8.390 16.217 1.00 89.31 88 ALA A C 1
ATOM 672 O O . ALA A 1 88 ? -1.273 7.838 15.244 1.00 89.31 88 ALA A O 1
ATOM 673 N N . GLN A 1 89 ? -1.066 9.059 17.112 1.00 84.19 89 GLN A N 1
ATOM 674 C CA . GLN A 1 89 ? 0.397 9.146 17.069 1.00 84.19 89 GLN A CA 1
ATOM 675 C C . GLN A 1 89 ? 1.090 7.886 17.608 1.00 84.19 89 GLN A C 1
ATOM 677 O O . GLN A 1 89 ? 2.286 7.692 17.393 1.00 84.19 89 GLN A O 1
ATOM 682 N N . ARG A 1 90 ? 0.368 7.054 18.372 1.00 82.19 90 ARG A N 1
ATOM 683 C CA . ARG A 1 90 ? 0.896 5.846 19.018 1.00 82.19 90 ARG A CA 1
ATOM 684 C C . ARG A 1 90 ? 0.184 4.616 18.485 1.00 82.19 90 ARG A C 1
ATOM 686 O O . ARG A 1 90 ? -1.035 4.511 18.601 1.00 82.19 90 ARG A O 1
ATOM 693 N N . ILE A 1 91 ? 0.959 3.651 17.996 1.00 82.62 91 ILE A N 1
ATOM 694 C CA . ILE A 1 91 ? 0.400 2.426 17.420 1.00 82.62 91 ILE A CA 1
ATOM 695 C C . ILE A 1 91 ? -0.366 1.583 18.448 1.00 82.62 91 ILE A C 1
ATOM 697 O O . ILE A 1 91 ? -1.415 1.039 18.127 1.00 82.62 91 ILE A O 1
ATOM 701 N N . GLY A 1 92 ? 0.078 1.556 19.710 1.00 81.44 92 GLY A N 1
ATOM 702 C CA . GLY A 1 92 ? -0.632 0.833 20.773 1.00 81.44 92 GLY A CA 1
ATOM 703 C C . GLY A 1 92 ? -2.035 1.384 21.066 1.00 81.44 92 GLY A C 1
ATOM 704 O O . GLY A 1 92 ? -2.925 0.625 21.437 1.00 81.44 92 GLY A O 1
ATOM 705 N N . THR A 1 93 ? -2.262 2.688 20.860 1.00 87.56 93 THR A N 1
ATOM 706 C CA . THR A 1 93 ? -3.608 3.278 20.945 1.00 87.56 93 THR A CA 1
ATOM 707 C C . THR A 1 93 ? -4.471 2.795 19.783 1.00 87.56 93 THR A C 1
ATOM 709 O O . THR A 1 93 ? -5.577 2.306 20.010 1.00 87.56 93 THR A O 1
ATOM 712 N N . LEU A 1 94 ? -3.925 2.836 18.561 1.00 91.00 94 LEU A N 1
ATOM 713 C CA . LEU A 1 94 ? -4.611 2.340 17.368 1.00 91.00 94 LEU A CA 1
ATOM 714 C C . LEU A 1 94 ? -4.979 0.864 17.486 1.00 91.00 94 LEU A C 1
ATOM 716 O O . LEU A 1 94 ? -6.065 0.497 17.068 1.00 91.00 94 LEU A O 1
ATOM 720 N N . GLU A 1 95 ? -4.130 0.019 18.072 1.00 92.38 95 GLU A N 1
ATOM 721 C CA . GLU A 1 95 ? -4.422 -1.411 18.211 1.00 92.38 95 GLU A CA 1
ATOM 722 C C . GLU A 1 95 ? -5.678 -1.673 19.065 1.00 92.38 95 GLU A C 1
ATOM 724 O O . GLU A 1 95 ? -6.492 -2.538 18.732 1.00 92.38 95 GLU A O 1
ATOM 729 N N . ASN A 1 96 ? -5.878 -0.914 20.145 1.00 92.44 96 ASN A N 1
ATOM 730 C CA . ASN A 1 96 ? -7.053 -1.067 21.007 1.00 92.44 96 ASN A CA 1
ATOM 731 C C . ASN A 1 96 ? -8.332 -0.575 20.323 1.00 92.44 96 ASN A C 1
ATOM 733 O O . ASN A 1 96 ? -9.348 -1.273 20.330 1.00 92.44 96 ASN A O 1
ATOM 737 N N . GLU A 1 97 ? -8.277 0.601 19.700 1.00 96.00 97 GLU A N 1
ATOM 738 C CA . GLU A 1 97 ? -9.402 1.152 18.936 1.00 96.00 97 GLU A CA 1
ATOM 739 C C . GLU A 1 97 ? -9.749 0.271 17.731 1.00 96.00 97 GLU A C 1
ATOM 741 O O . GLU A 1 97 ? -10.921 0.050 17.425 1.00 96.00 97 GLU A O 1
ATOM 746 N N . PHE A 1 98 ? -8.729 -0.306 17.096 1.00 97.12 98 PHE A N 1
ATOM 747 C CA . PHE A 1 98 ? -8.873 -1.268 16.017 1.00 97.12 98 PHE A CA 1
ATOM 748 C C . PHE A 1 98 ? -9.640 -2.494 16.498 1.00 97.12 98 PHE A C 1
ATOM 750 O O . PHE A 1 98 ? -10.657 -2.840 15.905 1.00 97.12 98 PHE A O 1
ATOM 757 N N . LYS A 1 99 ? -9.232 -3.113 17.614 1.00 96.25 99 LYS A N 1
ATOM 758 C CA . LYS A 1 99 ? -9.946 -4.265 18.194 1.00 96.25 99 LYS A CA 1
ATOM 759 C C . LYS A 1 99 ? -11.408 -3.939 18.508 1.00 96.25 99 LYS A C 1
ATOM 761 O O . LYS A 1 99 ? -12.278 -4.758 18.213 1.00 96.25 99 LYS A O 1
ATOM 766 N N . ALA A 1 100 ? -11.688 -2.750 19.048 1.00 97.00 100 ALA A N 1
ATOM 767 C CA . ALA A 1 100 ? -13.058 -2.300 19.294 1.00 97.00 100 ALA A CA 1
ATOM 768 C C . ALA A 1 100 ? -13.869 -2.195 17.989 1.00 97.00 100 ALA A C 1
ATOM 770 O O . ALA A 1 100 ? -14.980 -2.713 17.902 1.00 97.00 100 ALA A O 1
ATOM 771 N N . ALA A 1 101 ? -13.292 -1.619 16.935 1.00 97.75 101 ALA A N 1
ATOM 772 C CA . ALA A 1 101 ? -13.950 -1.512 15.636 1.00 97.75 101 ALA A CA 1
ATOM 773 C C . ALA A 1 101 ? -14.163 -2.874 14.943 1.00 97.75 101 ALA A C 1
ATOM 775 O O . ALA A 1 101 ? -15.216 -3.106 14.348 1.00 97.75 101 ALA A O 1
ATOM 776 N N . ILE A 1 102 ? -13.216 -3.810 15.064 1.00 97.81 102 ILE A N 1
ATOM 777 C CA . ILE A 1 102 ? -13.397 -5.193 14.595 1.00 97.81 102 ILE A CA 1
ATOM 778 C C . ILE A 1 102 ? -14.565 -5.873 15.331 1.00 97.81 102 ILE A C 1
ATOM 780 O O . ILE A 1 102 ? -15.332 -6.619 14.717 1.00 97.81 102 ILE A O 1
ATOM 784 N N . ALA A 1 103 ? -14.737 -5.613 16.633 1.00 96.56 103 ALA A N 1
ATOM 785 C CA . ALA A 1 103 ? -15.868 -6.127 17.411 1.00 96.56 103 ALA A CA 1
ATOM 786 C C . ALA A 1 103 ? -17.218 -5.528 16.968 1.00 96.56 103 ALA A C 1
ATOM 788 O O . ALA A 1 103 ? -18.240 -6.204 17.042 1.00 96.56 103 ALA A O 1
ATOM 789 N N . GLU A 1 104 ? -17.217 -4.304 16.436 1.00 97.19 104 GLU A N 1
ATOM 790 C CA . GLU A 1 104 ? -18.376 -3.679 15.778 1.00 97.19 104 GLU A CA 1
ATOM 791 C C . GLU A 1 104 ? -18.615 -4.193 14.344 1.00 97.19 104 GLU A C 1
ATOM 793 O O . GLU A 1 104 ? -19.575 -3.794 13.680 1.00 97.19 104 GLU A O 1
ATOM 798 N N . GLY A 1 105 ? -17.753 -5.079 13.846 1.00 97.56 105 GLY A N 1
ATOM 799 C CA . GLY A 1 105 ? -17.904 -5.731 12.555 1.00 97.56 105 GLY A CA 1
ATOM 800 C C . GLY A 1 105 ? -17.183 -5.067 11.387 1.00 97.56 105 GLY A C 1
ATOM 801 O O . GLY A 1 105 ? -17.456 -5.438 10.248 1.00 97.56 105 GLY A O 1
ATOM 802 N N . TYR A 1 106 ? -16.288 -4.112 11.640 1.00 98.31 106 TYR A N 1
ATOM 803 C CA . TYR A 1 106 ? -15.443 -3.524 10.602 1.00 98.31 106 TYR A CA 1
ATOM 804 C C . TYR A 1 106 ? -14.285 -4.443 10.208 1.00 98.31 106 TYR A C 1
ATOM 806 O O . TYR A 1 106 ? -13.766 -5.172 11.043 1.00 98.31 106 TYR A O 1
ATOM 814 N N . ASP A 1 107 ? -13.865 -4.386 8.947 1.00 98.06 107 ASP A N 1
ATOM 815 C CA . ASP A 1 107 ? -12.673 -5.044 8.412 1.00 98.06 107 ASP A CA 1
ATOM 816 C C . ASP A 1 107 ? -11.628 -3.980 8.015 1.00 98.06 107 ASP A C 1
ATOM 818 O O . ASP A 1 107 ? -11.958 -2.876 7.580 1.00 98.06 107 ASP A O 1
ATOM 822 N N . PHE A 1 108 ? -10.342 -4.298 8.156 1.00 97.56 108 PHE A N 1
ATOM 823 C CA . PHE A 1 108 ? -9.234 -3.446 7.724 1.00 97.56 108 PHE A CA 1
ATOM 824 C C . PHE A 1 108 ? -9.278 -3.176 6.220 1.00 97.56 108 PHE A C 1
ATOM 826 O O . PHE A 1 108 ? -9.300 -4.112 5.417 1.00 97.56 108 PHE A O 1
ATOM 833 N N . ARG A 1 109 ? -9.214 -1.894 5.839 1.00 96.06 109 ARG A N 1
ATOM 834 C CA . ARG A 1 109 ? -9.196 -1.473 4.434 1.00 96.06 109 ARG A CA 1
ATOM 835 C C . ARG A 1 109 ? -7.843 -0.947 3.979 1.00 96.06 109 ARG A C 1
ATOM 837 O O . ARG A 1 109 ? -7.466 -1.182 2.831 1.00 96.06 109 ARG A O 1
ATOM 844 N N . GLY A 1 110 ? -7.133 -0.243 4.850 1.00 94.00 110 GLY A N 1
ATOM 845 C CA . GLY A 1 110 ? -5.814 0.286 4.547 1.00 94.00 110 GLY A CA 1
ATOM 846 C C . GLY A 1 110 ? -5.283 1.187 5.650 1.00 94.00 110 GLY A C 1
ATOM 847 O O . GLY A 1 110 ? -5.964 1.477 6.634 1.00 94.00 110 GLY A O 1
ATOM 848 N N . VAL A 1 111 ? -4.043 1.621 5.474 1.00 92.44 111 VAL A N 1
ATOM 849 C CA . VAL A 1 111 ? -3.330 2.444 6.444 1.00 92.44 111 VAL A CA 1
ATOM 850 C C . VAL A 1 111 ? -2.460 3.462 5.724 1.00 92.44 111 VAL A C 1
ATOM 852 O O . VAL A 1 111 ? -1.938 3.175 4.647 1.00 92.44 111 VAL A O 1
ATOM 855 N N . MET A 1 112 ? -2.314 4.644 6.309 1.00 89.50 112 MET A N 1
ATOM 856 C CA . MET A 1 112 ? -1.407 5.684 5.827 1.00 89.50 112 MET A CA 1
ATOM 857 C C . MET A 1 112 ? -0.772 6.420 7.006 1.00 89.50 112 MET A C 1
ATOM 859 O O . MET A 1 112 ? -1.336 6.446 8.103 1.00 89.50 112 MET A O 1
ATOM 863 N N . THR A 1 113 ? 0.374 7.054 6.768 1.00 86.81 113 THR A N 1
ATOM 864 C CA . THR A 1 113 ? 1.035 7.909 7.757 1.00 86.81 113 THR A CA 1
ATOM 865 C C . THR A 1 113 ? 1.145 9.319 7.211 1.00 86.81 113 THR A C 1
ATOM 867 O O . THR A 1 113 ? 1.619 9.534 6.094 1.00 86.81 113 THR A O 1
ATOM 870 N N . THR A 1 114 ? 0.742 10.284 8.026 1.00 84.81 114 THR A N 1
ATOM 871 C CA . THR A 1 114 ? 0.810 11.705 7.697 1.00 84.81 114 THR A CA 1
ATOM 872 C C . THR A 1 114 ? 1.795 12.406 8.611 1.00 84.81 114 THR A C 1
ATOM 874 O O . THR A 1 114 ? 1.971 11.999 9.759 1.00 84.81 114 THR A O 1
ATOM 877 N N . GLU A 1 115 ? 2.443 13.450 8.107 1.00 82.00 115 GLU A N 1
ATOM 878 C CA . GLU A 1 115 ? 3.294 14.335 8.899 1.00 82.00 115 GLU A CA 1
ATOM 879 C C . GLU A 1 115 ? 2.776 15.763 8.759 1.00 82.00 115 GLU A C 1
ATOM 881 O O . GLU A 1 115 ? 2.664 16.297 7.657 1.00 82.00 115 GLU A O 1
ATOM 886 N N . ARG A 1 116 ? 2.435 16.386 9.888 1.00 74.88 116 ARG A N 1
ATOM 887 C CA . ARG A 1 116 ? 1.972 17.775 9.926 1.00 74.88 116 ARG A CA 1
ATOM 888 C C . ARG A 1 116 ? 2.924 18.627 10.740 1.00 74.88 116 ARG A C 1
ATOM 890 O O . ARG A 1 116 ? 3.323 18.259 11.845 1.00 74.88 116 ARG A O 1
ATOM 897 N N . VAL A 1 117 ? 3.217 19.815 10.222 1.00 66.75 117 VAL A N 1
ATOM 898 C CA . VAL A 1 117 ? 3.999 20.834 10.929 1.00 66.75 117 VAL A CA 1
ATOM 899 C C . VAL A 1 117 ? 3.327 21.120 12.283 1.00 66.75 117 VAL A C 1
ATOM 901 O O . VAL A 1 117 ? 2.117 21.320 12.344 1.00 66.75 117 VAL A O 1
ATOM 904 N N . LEU A 1 118 ? 4.104 21.079 13.372 1.00 65.88 118 LEU A N 1
ATOM 905 C CA . LEU A 1 118 ? 3.689 21.243 14.784 1.00 65.88 118 LEU A CA 1
ATOM 906 C C . LEU A 1 118 ? 2.835 20.122 15.408 1.00 65.88 118 LEU A C 1
ATOM 908 O O . LEU A 1 118 ? 2.882 19.964 16.626 1.00 65.88 118 LEU A O 1
ATOM 912 N N . VAL A 1 119 ? 2.093 19.335 14.625 1.00 70.19 119 VAL A N 1
ATOM 913 C CA . VAL A 1 119 ? 1.304 18.196 15.144 1.00 70.19 119 VAL A CA 1
ATOM 914 C C . VAL A 1 119 ? 2.141 16.912 15.182 1.00 70.19 119 VAL A C 1
ATOM 916 O O . VAL A 1 119 ? 1.986 16.105 16.095 1.00 70.19 119 VAL A O 1
ATOM 919 N N . GLY A 1 120 ? 3.081 16.749 14.248 1.00 75.88 120 GLY A N 1
ATOM 920 C CA . GLY A 1 120 ? 3.939 15.571 14.125 1.00 75.88 120 GLY A CA 1
ATOM 921 C C . GLY A 1 120 ? 3.313 14.451 13.292 1.00 75.88 120 GLY A C 1
ATOM 922 O O . GLY A 1 120 ? 2.398 14.684 12.502 1.00 75.88 120 GLY A O 1
ATOM 923 N N . ASN A 1 121 ? 3.843 13.236 13.459 1.00 81.94 121 ASN A N 1
ATOM 924 C CA . ASN A 1 121 ? 3.411 12.059 12.709 1.00 81.94 121 ASN A CA 1
ATOM 925 C C . ASN A 1 121 ? 2.119 11.473 13.281 1.00 81.94 121 ASN A C 1
ATOM 927 O O . ASN A 1 121 ? 2.050 11.163 14.472 1.00 81.94 121 ASN A O 1
ATOM 931 N N . GLU A 1 122 ? 1.136 11.248 12.418 1.00 86.50 122 GLU A N 1
ATOM 932 C CA . GLU A 1 122 ? -0.121 10.583 12.747 1.00 86.50 122 GLU A CA 1
ATOM 933 C C . GLU A 1 122 ? -0.342 9.402 11.800 1.00 86.50 122 GLU A C 1
ATOM 935 O O . GLU A 1 122 ? -0.229 9.531 10.580 1.00 86.50 122 GLU A O 1
ATOM 940 N N . THR A 1 123 ? -0.633 8.231 12.368 1.00 89.31 123 THR A N 1
ATOM 941 C CA . THR A 1 123 ? -1.017 7.040 11.604 1.00 89.31 123 THR A CA 1
ATOM 942 C C . THR A 1 123 ? -2.534 6.965 11.548 1.00 89.31 123 THR A C 1
ATOM 944 O O . THR A 1 123 ? -3.189 7.077 12.584 1.00 89.31 123 THR A O 1
ATOM 947 N N . LEU A 1 124 ? -3.077 6.748 10.351 1.00 92.50 124 LEU A N 1
ATOM 948 C CA . LEU A 1 124 ? -4.504 6.579 10.116 1.00 92.50 124 LEU A CA 1
ATOM 949 C C . LEU A 1 124 ? -4.784 5.170 9.608 1.00 92.50 124 LEU A C 1
ATOM 951 O O . LEU A 1 124 ? -4.245 4.777 8.573 1.00 92.50 124 LEU A O 1
ATOM 955 N N . ILE A 1 125 ? -5.661 4.439 10.290 1.00 95.06 125 ILE A N 1
ATOM 956 C CA . ILE A 1 125 ? -6.205 3.164 9.822 1.00 95.06 125 ILE A CA 1
ATOM 957 C C . ILE A 1 125 ? -7.635 3.398 9.348 1.00 95.06 125 ILE A C 1
ATOM 959 O O . ILE A 1 125 ? -8.474 3.881 10.105 1.00 95.06 125 ILE A O 1
ATOM 963 N N . VAL A 1 126 ? -7.920 3.014 8.106 1.00 97.19 126 VAL A N 1
ATOM 964 C CA . VAL A 1 126 ? -9.277 3.024 7.562 1.00 97.19 126 VAL A CA 1
ATOM 965 C C . VAL A 1 126 ? -9.837 1.613 7.605 1.00 97.19 126 VAL A C 1
ATOM 967 O O . VAL A 1 126 ? -9.203 0.656 7.149 1.00 97.19 126 VAL A O 1
ATOM 970 N N . LEU A 1 127 ? -11.044 1.502 8.140 1.00 98.38 127 LEU A N 1
ATOM 971 C CA . LEU A 1 127 ? -11.812 0.275 8.242 1.00 98.38 127 LEU A CA 1
ATOM 972 C C . LEU A 1 127 ? -13.103 0.412 7.431 1.00 98.38 127 LEU A C 1
ATOM 974 O O . LEU A 1 127 ? -13.659 1.502 7.316 1.00 98.38 127 LEU A O 1
ATOM 978 N N . GLU A 1 128 ? -13.579 -0.693 6.876 1.00 98.12 128 GLU A N 1
ATOM 979 C CA . GLU A 1 128 ? -14.770 -0.775 6.030 1.00 98.12 128 GLU A CA 1
ATOM 980 C C . GLU A 1 128 ? -15.664 -1.911 6.528 1.00 98.12 128 GLU A C 1
ATOM 982 O O . GLU A 1 128 ? -15.178 -2.977 6.898 1.00 98.12 128 GLU A O 1
ATOM 987 N N . ARG A 1 129 ? -16.981 -1.723 6.484 1.00 97.50 129 ARG A N 1
ATOM 988 C CA . ARG A 1 129 ? -17.942 -2.828 6.553 1.00 97.50 129 ARG A CA 1
ATOM 989 C C . ARG A 1 129 ? -19.051 -2.644 5.537 1.00 97.50 129 ARG A C 1
ATOM 991 O O . ARG A 1 129 ? -19.284 -1.540 5.047 1.00 97.50 129 ARG A O 1
ATOM 998 N N . LEU A 1 130 ? -19.764 -3.728 5.247 1.00 95.88 130 LEU A N 1
ATOM 999 C CA . LEU A 1 130 ? -21.052 -3.618 4.569 1.00 95.88 130 LEU A CA 1
ATOM 1000 C C . LEU A 1 130 ? -22.071 -2.989 5.523 1.00 95.88 130 LEU A C 1
ATOM 1002 O O . LEU A 1 130 ? -22.072 -3.298 6.715 1.00 95.88 130 LEU A O 1
ATOM 1006 N N . ALA A 1 131 ? -22.958 -2.141 5.008 1.00 92.81 131 ALA A N 1
ATOM 1007 C CA . ALA A 1 131 ? -24.032 -1.564 5.807 1.00 92.81 131 ALA A CA 1
ATOM 1008 C C . ALA A 1 131 ? -24.858 -2.680 6.474 1.00 92.81 131 ALA A C 1
ATOM 1010 O O . ALA A 1 131 ? -25.328 -3.607 5.811 1.00 92.81 131 ALA A O 1
ATOM 1011 N N . GLY A 1 132 ? -25.000 -2.611 7.799 1.00 91.31 132 GLY A N 1
ATOM 1012 C CA . GLY A 1 132 ? -25.681 -3.633 8.603 1.00 91.31 132 GLY A CA 1
ATOM 1013 C C . GLY A 1 132 ? -24.841 -4.865 8.977 1.00 91.31 132 GLY A C 1
ATOM 1014 O O . GLY A 1 132 ? -25.332 -5.713 9.726 1.00 91.31 132 GLY A O 1
ATOM 1015 N N . GLN A 1 133 ? -23.586 -4.975 8.526 1.00 94.88 133 GLN A N 1
ATOM 1016 C CA . GLN A 1 133 ? -22.658 -6.017 8.978 1.00 94.88 133 GLN A CA 1
ATOM 1017 C C . GLN A 1 133 ? -22.342 -5.827 10.466 1.00 94.88 133 GLN A C 1
ATOM 1019 O O . GLN A 1 133 ? -21.909 -4.759 10.894 1.00 94.88 133 GLN A O 1
ATOM 1024 N N . LYS A 1 134 ? -22.547 -6.885 11.256 1.00 95.38 134 LYS A N 1
ATOM 1025 C CA . LYS A 1 134 ? -22.296 -6.889 12.710 1.00 95.38 134 LYS A CA 1
ATOM 1026 C C . LYS A 1 134 ? -21.055 -7.679 13.113 1.00 95.38 134 LYS A C 1
ATOM 1028 O O . LYS A 1 134 ? -20.667 -7.671 14.274 1.00 95.38 134 LYS A O 1
ATOM 1033 N N . THR A 1 135 ? -20.453 -8.399 12.173 1.00 95.75 135 THR A N 1
ATOM 1034 C CA . THR A 1 135 ? -19.308 -9.272 12.428 1.00 95.75 135 THR A CA 1
ATOM 1035 C C . THR A 1 135 ? -18.300 -9.089 11.312 1.00 95.75 135 THR A C 1
ATOM 1037 O O . THR A 1 135 ? -18.666 -9.136 10.140 1.00 95.75 135 THR A O 1
ATOM 1040 N N . ALA A 1 136 ? -17.046 -8.854 11.688 1.00 96.81 136 ALA A N 1
ATOM 1041 C CA . ALA A 1 136 ? -15.950 -8.711 10.747 1.00 96.81 136 ALA A CA 1
ATOM 1042 C C . ALA A 1 136 ? -15.711 -10.055 10.062 1.00 96.81 136 ALA A C 1
ATOM 1044 O O . ALA A 1 136 ? -15.809 -11.105 10.704 1.00 96.81 136 ALA A O 1
ATOM 1045 N N . LYS A 1 137 ? -15.396 -10.033 8.769 1.00 96.31 137 LYS A N 1
ATOM 1046 C CA . LYS A 1 137 ? -15.115 -11.258 8.006 1.00 96.31 137 LYS A CA 1
ATOM 1047 C C . LYS A 1 137 ? -13.735 -11.814 8.336 1.00 96.31 137 LYS A C 1
ATOM 1049 O O . LYS A 1 137 ? -13.470 -13.003 8.139 1.00 96.31 137 LYS A O 1
ATOM 1054 N N . LEU A 1 138 ? -12.856 -10.947 8.830 1.00 97.38 138 LEU A N 1
ATOM 1055 C CA . LEU A 1 138 ? -11.469 -11.252 9.108 1.00 97.38 138 LEU A CA 1
ATOM 1056 C C . LEU A 1 138 ? -11.150 -11.133 10.610 1.00 97.38 138 LEU A C 1
ATOM 1058 O O . LEU A 1 138 ? -11.786 -10.425 11.397 1.00 97.38 138 LEU A O 1
ATOM 1062 N N . GLU A 1 139 ? -10.162 -11.908 11.024 1.00 97.00 139 GLU A N 1
ATOM 1063 C CA . GLU A 1 139 ? -9.421 -11.773 12.274 1.00 97.00 139 GLU A CA 1
ATOM 1064 C C . GLU A 1 139 ? -8.097 -11.088 11.993 1.00 97.00 139 GLU A C 1
ATOM 1066 O O . GLU A 1 139 ? -7.545 -11.250 10.908 1.00 97.00 139 GLU A O 1
ATOM 1071 N N . TYR A 1 140 ? -7.571 -10.363 12.976 1.00 97.69 140 TYR A N 1
ATOM 1072 C CA . TYR A 1 140 ? -6.381 -9.549 12.787 1.00 97.69 140 TYR A CA 1
ATOM 1073 C C . TYR A 1 140 ? -5.424 -9.643 13.961 1.00 97.69 140 TYR A C 1
ATOM 1075 O O . TYR A 1 140 ? -5.846 -9.693 15.117 1.00 97.69 140 TYR A O 1
ATOM 1083 N N . ILE A 1 141 ? -4.135 -9.573 13.645 1.00 96.88 141 ILE A N 1
ATOM 1084 C CA . ILE A 1 141 ? -3.061 -9.402 14.622 1.00 96.88 141 ILE A CA 1
ATOM 1085 C C . ILE A 1 141 ? -2.082 -8.328 14.146 1.00 96.88 141 ILE A C 1
ATOM 1087 O O . ILE A 1 141 ? -1.941 -8.081 12.945 1.00 96.88 141 ILE A O 1
ATOM 1091 N N . PHE A 1 142 ? -1.408 -7.703 15.106 1.00 95.50 142 PHE A N 1
ATOM 1092 C CA . PHE A 1 142 ? -0.372 -6.703 14.882 1.00 95.50 142 PHE A CA 1
ATOM 1093 C C . PHE A 1 142 ? 0.965 -7.311 15.303 1.00 95.50 142 PHE A C 1
ATOM 1095 O O . PHE A 1 142 ? 1.092 -7.810 16.420 1.00 95.50 142 PHE A O 1
ATOM 1102 N N . LEU A 1 143 ? 1.956 -7.269 14.416 1.00 95.00 143 LEU A N 1
ATOM 1103 C CA . LEU A 1 143 ? 3.341 -7.605 14.736 1.00 95.00 143 LEU A CA 1
ATOM 1104 C C . LEU A 1 143 ? 4.137 -6.310 14.801 1.00 95.00 143 LEU A C 1
ATOM 1106 O O . LEU A 1 143 ? 4.341 -5.663 13.773 1.00 95.00 143 LEU A O 1
ATOM 1110 N N . ASN A 1 144 ? 4.545 -5.929 16.009 1.00 91.56 144 ASN A N 1
ATOM 1111 C CA . ASN A 1 144 ? 5.248 -4.683 16.295 1.00 91.56 144 ASN A CA 1
ATOM 1112 C C . ASN A 1 144 ? 6.698 -4.990 16.670 1.00 91.56 144 ASN A C 1
ATOM 1114 O O . ASN A 1 144 ? 6.960 -5.675 17.659 1.00 91.56 144 ASN A O 1
ATOM 1118 N N . THR A 1 145 ? 7.660 -4.475 15.907 1.00 89.19 145 THR A N 1
ATOM 1119 C CA . THR A 1 145 ? 9.076 -4.725 16.185 1.00 89.19 145 THR A CA 1
ATOM 1120 C C . THR A 1 145 ? 9.992 -3.617 15.693 1.00 89.19 145 THR A C 1
ATOM 1122 O O . THR A 1 145 ? 9.735 -2.942 14.703 1.00 89.19 145 THR A O 1
ATOM 1125 N N . LYS A 1 146 ? 11.135 -3.463 16.362 1.00 84.88 146 LYS A N 1
ATOM 1126 C CA . LYS A 1 146 ? 12.219 -2.565 15.932 1.00 84.88 146 LYS A CA 1
ATOM 1127 C C . LYS A 1 146 ? 13.237 -3.253 15.014 1.00 84.88 146 LYS A C 1
ATOM 1129 O O . LYS A 1 146 ? 14.183 -2.608 14.564 1.00 84.88 146 LYS A O 1
ATOM 1134 N N . LYS A 1 147 ? 13.102 -4.566 14.778 1.00 85.31 147 LYS A N 1
ATOM 1135 C CA . LYS A 1 147 ? 14.069 -5.381 14.026 1.00 85.31 147 LYS A CA 1
ATOM 1136 C C . LYS A 1 147 ? 13.387 -6.185 12.927 1.00 85.31 147 LYS A C 1
ATOM 1138 O O . LYS A 1 147 ? 12.463 -6.946 13.186 1.00 85.31 147 LYS A O 1
ATOM 1143 N N . GLU A 1 148 ? 13.926 -6.097 11.718 1.00 82.75 148 GLU A N 1
ATOM 1144 C CA . GLU A 1 148 ? 13.427 -6.843 10.558 1.00 82.75 148 GLU A CA 1
ATOM 1145 C C . GLU A 1 148 ? 13.531 -8.365 10.730 1.00 82.75 148 GLU A C 1
ATOM 1147 O O . GLU A 1 148 ? 12.585 -9.082 10.426 1.00 82.75 148 GLU A O 1
ATOM 1152 N N . SER A 1 149 ? 14.632 -8.880 11.287 1.00 84.00 149 SER A N 1
ATOM 1153 C CA . SER A 1 149 ? 14.780 -10.327 11.517 1.00 84.00 149 SER A CA 1
ATOM 1154 C C . SER A 1 149 ? 13.733 -10.883 12.485 1.00 84.00 149 SER A C 1
ATOM 1156 O O . SER A 1 149 ? 13.266 -12.010 12.325 1.00 84.00 149 SER A O 1
ATOM 1158 N N . THR A 1 150 ? 13.330 -10.081 13.471 1.00 90.75 150 THR A N 1
ATOM 1159 C CA . THR A 1 150 ? 12.217 -10.408 14.362 1.00 90.75 150 THR A CA 1
ATOM 1160 C C . THR A 1 150 ? 10.893 -10.380 13.603 1.00 90.75 150 THR A C 1
ATOM 1162 O O . THR A 1 150 ? 10.117 -11.318 13.746 1.00 90.75 150 THR A O 1
ATOM 1165 N N . LEU A 1 151 ? 10.673 -9.376 12.743 1.00 91.69 151 LEU A N 1
ATOM 1166 C CA . LEU A 1 151 ? 9.463 -9.276 11.922 1.00 91.69 151 LEU A CA 1
ATOM 1167 C C . LEU A 1 151 ? 9.271 -10.515 11.045 1.00 91.69 151 LEU A C 1
ATOM 1169 O O . LEU A 1 151 ? 8.173 -11.063 10.997 1.00 91.69 151 LEU A O 1
ATOM 1173 N N . GLN A 1 152 ? 10.336 -10.974 10.383 1.00 92.88 152 GLN A N 1
ATOM 1174 C CA . GLN A 1 152 ? 10.300 -12.167 9.537 1.00 92.88 152 GLN A CA 1
ATOM 1175 C C . GLN A 1 152 ? 9.887 -13.408 10.343 1.00 92.88 152 GLN A C 1
ATOM 1177 O O . GLN A 1 152 ? 8.937 -14.093 9.972 1.00 92.88 152 GLN A O 1
ATOM 1182 N N . LYS A 1 153 ? 10.531 -13.649 11.492 1.00 93.94 153 LYS A N 1
ATOM 1183 C CA . LYS A 1 153 ? 10.223 -14.796 12.359 1.00 93.94 153 LYS A CA 1
ATOM 1184 C C . LYS A 1 153 ? 8.793 -14.753 12.911 1.00 93.94 153 LYS A C 1
ATOM 1186 O O . LYS A 1 153 ? 8.115 -15.776 12.967 1.00 93.94 153 LYS A O 1
ATOM 1191 N N . GLU A 1 154 ? 8.332 -13.586 13.350 1.00 95.56 154 GLU A N 1
ATOM 1192 C CA . GLU A 1 154 ? 6.969 -13.423 13.865 1.00 95.56 154 GLU A CA 1
ATOM 1193 C C . GLU A 1 154 ? 5.923 -13.580 12.755 1.00 95.56 154 GLU A C 1
ATOM 1195 O O . GLU A 1 154 ? 4.875 -14.187 12.977 1.00 95.56 154 GLU A O 1
ATOM 1200 N N . THR A 1 155 ? 6.233 -13.108 11.544 1.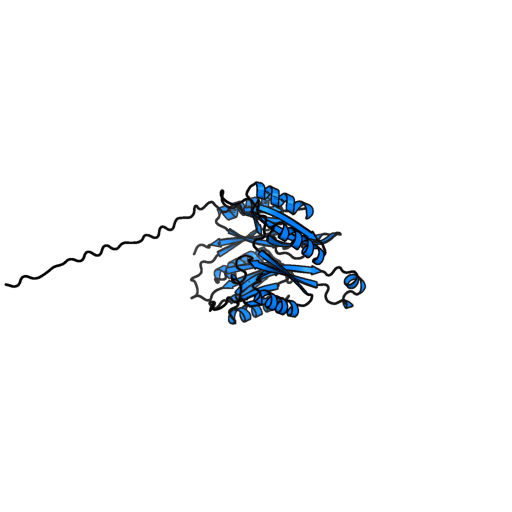00 95.38 155 THR A N 1
ATOM 1201 C CA . THR A 1 155 ? 5.387 -13.304 10.361 1.00 95.38 155 THR A CA 1
ATOM 1202 C C . THR A 1 155 ? 5.255 -14.789 10.043 1.00 95.38 155 THR A C 1
ATOM 1204 O O . THR A 1 155 ? 4.141 -15.267 9.866 1.00 95.38 155 THR A O 1
ATOM 1207 N N . GLU A 1 156 ? 6.350 -15.552 10.046 1.00 94.81 156 GLU A N 1
ATOM 1208 C CA . GLU A 1 156 ? 6.318 -17.010 9.854 1.00 94.81 156 GLU A CA 1
ATOM 1209 C C . GLU A 1 156 ? 5.449 -17.712 10.911 1.00 94.81 156 GLU A C 1
ATOM 1211 O O . GLU A 1 156 ? 4.608 -18.553 10.576 1.00 94.81 156 GLU A O 1
ATOM 1216 N N . ALA A 1 157 ? 5.585 -17.324 12.184 1.00 95.94 157 ALA A N 1
ATOM 1217 C CA . ALA A 1 157 ? 4.771 -17.867 13.269 1.00 95.94 157 ALA A CA 1
ATOM 1218 C C . ALA A 1 157 ? 3.274 -17.553 13.091 1.00 95.94 157 ALA A C 1
ATOM 1220 O O . ALA A 1 157 ? 2.428 -18.418 13.326 1.00 95.94 157 ALA A O 1
ATOM 1221 N N . ALA A 1 158 ? 2.927 -16.347 12.643 1.00 96.50 158 ALA A N 1
ATOM 1222 C CA . ALA A 1 158 ? 1.550 -15.965 12.347 1.00 96.50 158 ALA A CA 1
ATOM 1223 C C . ALA A 1 158 ? 0.983 -16.696 11.118 1.00 96.50 158 ALA A C 1
ATOM 1225 O O . ALA A 1 158 ? -0.149 -17.182 11.136 1.00 96.50 158 ALA A O 1
ATOM 1226 N N . VAL A 1 159 ? 1.781 -16.822 10.060 1.00 95.62 159 VAL A N 1
ATOM 1227 C CA . VAL A 1 159 ? 1.403 -17.496 8.812 1.00 95.62 159 VAL A CA 1
ATOM 1228 C C . VAL A 1 159 ? 1.150 -18.984 9.034 1.00 95.62 159 VAL A C 1
ATOM 1230 O O . VAL A 1 159 ? 0.206 -19.533 8.466 1.00 95.62 159 VAL A O 1
ATOM 1233 N N . SER A 1 160 ? 1.893 -19.624 9.944 1.00 94.12 160 SER A N 1
ATOM 1234 C CA . SER A 1 160 ? 1.610 -21.005 10.371 1.00 94.12 160 SER A CA 1
ATOM 1235 C C . SER A 1 160 ? 0.210 -21.189 10.979 1.00 94.12 160 SER A C 1
ATOM 1237 O O . SER A 1 160 ? -0.320 -22.296 10.989 1.00 94.12 160 SER A O 1
ATOM 1239 N N . GLN A 1 161 ? -0.416 -20.099 11.431 1.00 94.88 161 GLN A N 1
ATOM 1240 C CA . GLN A 1 161 ? -1.779 -20.067 11.960 1.00 94.88 161 GLN A CA 1
ATOM 1241 C C . GLN A 1 161 ? -2.803 -19.581 10.916 1.00 94.88 161 GLN A C 1
ATOM 1243 O O . GLN A 1 161 ? -3.962 -19.356 11.260 1.00 94.88 161 GLN A O 1
ATOM 1248 N N . GLY A 1 162 ? -2.407 -19.396 9.653 1.00 95.06 162 GLY A N 1
ATOM 1249 C CA . GLY A 1 162 ? -3.285 -18.971 8.557 1.00 95.06 162 GLY A CA 1
ATOM 1250 C C . GLY A 1 162 ? -3.443 -17.455 8.395 1.00 95.06 162 GLY A C 1
ATOM 1251 O O . GLY A 1 162 ? -4.272 -17.017 7.597 1.00 95.06 162 GLY A O 1
ATOM 1252 N N . TYR A 1 163 ? -2.671 -16.645 9.125 1.00 97.56 163 TYR A N 1
ATOM 1253 C CA . TYR A 1 163 ? -2.641 -15.196 8.919 1.00 97.56 163 TYR A CA 1
ATOM 1254 C C . TYR A 1 163 ? -1.828 -14.819 7.674 1.00 97.56 163 TYR A C 1
ATOM 1256 O O . TYR A 1 163 ? -0.814 -15.437 7.369 1.00 97.56 163 TYR A O 1
ATOM 1264 N N . VAL A 1 164 ? -2.246 -13.768 6.972 1.00 97.06 164 VAL A N 1
ATOM 1265 C CA . VAL A 1 164 ? -1.557 -13.216 5.799 1.00 97.06 164 VAL A CA 1
ATOM 1266 C C . VAL A 1 164 ? -1.284 -11.726 5.987 1.00 97.06 164 VAL A C 1
ATOM 1268 O O . VAL A 1 164 ? -2.154 -11.015 6.500 1.00 97.06 164 VAL A O 1
ATOM 1271 N N . PRO A 1 165 ? -0.121 -11.204 5.562 1.00 96.62 165 PRO A N 1
ATOM 1272 C CA . PRO A 1 165 ? 0.141 -9.770 5.601 1.00 96.62 165 PRO A CA 1
ATOM 1273 C C . PRO A 1 165 ? -0.944 -8.995 4.845 1.00 96.62 165 PRO A C 1
ATOM 1275 O O . PRO A 1 165 ? -1.355 -9.389 3.755 1.00 96.62 165 PRO A O 1
ATOM 1278 N N . SER A 1 166 ? -1.449 -7.918 5.437 1.00 95.00 166 SER A N 1
ATOM 1279 C CA . SER A 1 166 ? -2.545 -7.111 4.877 1.00 95.00 166 SER A CA 1
ATOM 1280 C C . SER A 1 166 ? -2.243 -5.618 4.896 1.00 95.00 166 SER A C 1
ATOM 1282 O O . SER A 1 166 ? -2.695 -4.888 4.019 1.00 95.00 166 SER A O 1
ATOM 1284 N N . GLY A 1 167 ? -1.456 -5.158 5.866 1.00 92.88 167 GLY A N 1
ATOM 1285 C CA . GLY A 1 167 ? -1.015 -3.775 5.961 1.00 92.88 167 GLY A CA 1
ATOM 1286 C C . GLY A 1 167 ? 0.366 -3.679 6.586 1.00 92.88 167 GLY A C 1
ATOM 1287 O O . GLY A 1 167 ? 0.824 -4.593 7.275 1.00 92.88 167 GLY A O 1
ATOM 1288 N N . PHE A 1 168 ? 1.028 -2.556 6.347 1.00 92.44 168 PHE A N 1
ATOM 1289 C CA . PHE A 1 168 ? 2.325 -2.268 6.936 1.00 92.44 168 PHE A CA 1
ATOM 1290 C C . PHE A 1 168 ? 2.441 -0.782 7.237 1.00 92.44 168 PHE A C 1
ATOM 1292 O O . PHE A 1 168 ? 2.100 0.047 6.391 1.00 92.44 168 PHE A O 1
ATOM 1299 N N . VAL A 1 169 ? 2.971 -0.460 8.410 1.00 88.25 169 VAL A N 1
ATOM 1300 C CA . VAL A 1 169 ? 3.249 0.908 8.837 1.00 88.25 169 VAL A CA 1
ATOM 1301 C C . VAL A 1 169 ? 4.647 0.976 9.410 1.00 88.25 169 VAL A C 1
ATOM 1303 O O . VAL A 1 169 ? 5.091 0.085 10.134 1.00 88.25 169 VAL A O 1
ATOM 1306 N N . ARG A 1 170 ? 5.325 2.081 9.118 1.00 85.88 170 ARG A N 1
ATOM 1307 C CA . ARG A 1 170 ? 6.509 2.500 9.848 1.00 85.88 170 ARG A CA 1
ATOM 1308 C C . ARG A 1 170 ? 6.149 3.702 10.713 1.00 85.88 170 ARG A C 1
ATOM 1310 O O . ARG A 1 170 ? 5.719 4.726 10.184 1.00 85.88 170 ARG A O 1
ATOM 1317 N N . THR A 1 171 ? 6.356 3.590 12.017 1.00 81.75 171 THR A N 1
ATOM 1318 C CA . THR A 1 171 ? 6.136 4.683 12.970 1.00 81.75 171 THR A CA 1
ATOM 1319 C C . THR A 1 171 ? 7.450 5.086 13.633 1.00 81.75 171 THR A C 1
ATOM 1321 O O . THR A 1 171 ? 8.454 4.367 13.581 1.00 81.75 171 THR A O 1
ATOM 1324 N N . MET A 1 172 ? 7.459 6.283 14.222 1.00 79.31 172 MET A N 1
ATOM 1325 C CA . MET A 1 172 ? 8.542 6.719 15.097 1.00 79.31 172 MET A CA 1
ATOM 1326 C C . MET A 1 172 ? 8.141 6.497 16.556 1.00 79.31 172 MET A C 1
ATOM 1328 O O . MET A 1 172 ? 7.086 6.960 16.993 1.00 79.31 172 MET A O 1
ATOM 1332 N N . ASP A 1 173 ? 9.003 5.829 17.315 1.00 76.25 173 ASP A N 1
ATOM 1333 C CA . ASP A 1 173 ? 8.916 5.725 18.763 1.00 76.25 173 ASP A CA 1
ATOM 1334 C C . ASP A 1 173 ? 9.102 7.122 19.364 1.00 76.25 173 ASP A C 1
ATOM 1336 O O . ASP A 1 173 ? 10.206 7.642 19.504 1.00 76.25 173 ASP A O 1
ATOM 1340 N N . ASN A 1 174 ? 7.983 7.745 19.712 1.00 72.94 174 ASN A N 1
ATOM 1341 C CA . ASN A 1 174 ? 7.943 9.059 20.342 1.00 72.94 174 ASN A CA 1
ATOM 1342 C C . ASN A 1 174 ? 7.900 8.969 21.877 1.00 72.94 174 ASN A C 1
ATOM 1344 O O . ASN A 1 174 ? 7.482 9.929 22.539 1.00 72.94 174 ASN A O 1
ATOM 1348 N N . SER A 1 175 ? 8.282 7.827 22.463 1.00 76.06 175 SER A N 1
ATOM 1349 C CA . SER A 1 175 ? 8.319 7.651 23.915 1.00 76.06 175 SER A CA 1
ATOM 1350 C C . SER A 1 175 ? 9.266 8.646 24.582 1.00 76.06 175 SER A C 1
ATOM 1352 O O . SER A 1 175 ? 10.254 9.105 24.006 1.00 76.06 175 SER A O 1
ATOM 1354 N N . VAL A 1 176 ? 8.982 8.954 25.851 1.00 79.94 176 VAL A N 1
ATOM 1355 C CA . VAL A 1 176 ? 9.854 9.798 26.683 1.00 79.94 176 VAL A CA 1
ATOM 1356 C C . VAL A 1 176 ? 11.279 9.241 26.696 1.00 79.94 176 VAL A C 1
ATOM 1358 O O . VAL A 1 176 ? 12.233 10.002 26.581 1.00 79.94 176 VAL A O 1
ATOM 1361 N N . LYS A 1 177 ? 11.426 7.910 26.731 1.00 80.19 177 LYS A N 1
ATOM 1362 C CA . LYS A 1 177 ? 12.723 7.235 26.655 1.00 80.19 177 LYS A CA 1
ATOM 1363 C C . LYS A 1 177 ? 13.457 7.552 25.350 1.00 80.19 177 LYS A C 1
ATOM 1365 O O . LYS A 1 177 ? 14.619 7.944 25.407 1.00 80.19 177 LYS A O 1
ATOM 1370 N N . GLN A 1 178 ? 12.799 7.416 24.196 1.00 81.44 178 GLN A N 1
ATOM 1371 C CA . GLN A 1 178 ? 13.425 7.730 22.909 1.00 81.44 178 GLN A CA 1
ATOM 1372 C C . GLN A 1 178 ? 13.790 9.219 22.810 1.00 81.44 178 GLN A C 1
ATOM 1374 O O . GLN A 1 178 ? 14.867 9.550 22.322 1.00 81.44 178 GLN A O 1
ATOM 1379 N N . LYS A 1 179 ? 12.945 10.117 23.336 1.00 81.56 179 LYS A N 1
ATOM 1380 C CA . LYS A 1 179 ? 13.218 11.564 23.369 1.00 81.56 179 LYS A CA 1
ATOM 1381 C C . LYS A 1 179 ? 14.378 11.942 24.300 1.00 81.56 179 LYS A C 1
ATOM 1383 O O . LYS A 1 179 ? 15.157 12.818 23.949 1.00 81.56 179 LYS A O 1
ATOM 1388 N N . MET A 1 180 ? 14.502 11.297 25.462 1.00 81.00 180 MET A N 1
ATOM 1389 C CA . MET A 1 180 ? 15.540 11.601 26.460 1.00 81.00 180 MET A CA 1
ATOM 1390 C C . MET A 1 180 ? 16.900 10.990 26.123 1.00 81.00 180 MET A C 1
ATOM 1392 O O . MET A 1 180 ? 17.927 11.622 26.342 1.00 81.00 180 MET A O 1
ATOM 1396 N N . PHE A 1 181 ? 16.918 9.760 25.609 1.00 81.62 181 PHE A N 1
ATOM 1397 C CA . PHE A 1 181 ? 18.159 9.008 25.404 1.00 81.62 181 PHE A CA 1
ATOM 1398 C C . PHE A 1 181 ? 18.565 8.903 23.929 1.00 81.62 181 PHE A C 1
ATOM 1400 O O . PHE A 1 181 ? 19.659 8.426 23.630 1.00 81.62 181 PHE A O 1
ATOM 1407 N N . GLY A 1 182 ? 17.721 9.367 23.000 1.00 79.81 182 GLY A N 1
ATOM 1408 C CA . GLY A 1 182 ? 18.031 9.443 21.575 1.00 79.81 182 GLY A CA 1
ATOM 1409 C C . GLY A 1 182 ? 18.572 8.122 21.029 1.00 79.81 182 GLY A C 1
ATOM 1410 O O . GLY A 1 182 ? 17.977 7.063 21.217 1.00 79.81 182 GLY A O 1
ATOM 1411 N N . ILE A 1 183 ? 19.744 8.180 20.393 1.00 71.31 183 ILE A N 1
ATOM 1412 C CA . ILE A 1 183 ? 20.416 7.019 19.787 1.00 71.31 183 ILE A CA 1
ATOM 1413 C C . ILE A 1 183 ? 20.710 5.913 20.822 1.00 71.31 183 ILE A C 1
ATOM 1415 O O . ILE A 1 183 ? 20.677 4.733 20.476 1.00 71.31 183 ILE A O 1
ATOM 1419 N N . MET A 1 184 ? 20.912 6.257 22.102 1.00 76.69 184 MET A N 1
ATOM 1420 C CA . MET A 1 184 ? 21.166 5.277 23.171 1.00 76.69 184 MET A CA 1
ATOM 1421 C C . MET A 1 184 ? 19.936 4.406 23.483 1.00 76.69 184 MET A C 1
ATOM 1423 O O . MET A 1 184 ? 20.080 3.323 24.048 1.00 76.69 184 MET A O 1
ATOM 1427 N N . ALA A 1 185 ? 18.725 4.838 23.104 1.00 71.50 185 ALA A N 1
ATOM 1428 C CA . ALA A 1 185 ? 17.498 4.044 23.226 1.00 71.50 185 ALA A CA 1
ATOM 1429 C C . ALA A 1 185 ? 17.288 3.051 22.061 1.00 71.50 185 ALA A C 1
ATOM 1431 O O . ALA A 1 185 ? 16.320 2.282 22.076 1.00 71.50 185 ALA A O 1
ATOM 1432 N N . GLY A 1 186 ? 18.204 3.031 21.087 1.00 73.62 186 GLY A N 1
ATOM 1433 C CA . GLY A 1 186 ? 18.103 2.256 19.856 1.00 73.62 186 GLY A CA 1
ATOM 1434 C C . GLY A 1 186 ? 17.482 3.056 18.711 1.00 73.62 186 GLY A C 1
ATOM 1435 O O . GLY A 1 186 ? 17.266 4.266 18.806 1.00 73.62 186 GLY A O 1
ATOM 1436 N N . LEU A 1 187 ? 17.211 2.367 17.597 1.00 75.12 187 LEU A N 1
ATOM 1437 C CA . LEU A 1 187 ? 16.561 2.992 16.449 1.00 75.12 187 LEU A CA 1
ATOM 1438 C C . LEU A 1 187 ? 15.156 3.472 16.852 1.00 75.12 187 LEU A C 1
ATOM 1440 O O . LEU A 1 187 ? 14.391 2.684 17.416 1.00 75.12 187 LEU A O 1
ATOM 1444 N N . PRO A 1 188 ? 14.784 4.722 16.521 1.00 78.06 188 PRO A N 1
ATOM 1445 C CA . PRO A 1 188 ? 13.462 5.262 16.824 1.00 78.06 188 PRO A CA 1
ATOM 1446 C C . PRO A 1 188 ? 12.381 4.672 15.916 1.00 78.06 188 PRO A C 1
ATOM 1448 O O . PRO A 1 188 ? 11.254 5.128 15.946 1.00 78.06 188 PRO A O 1
ATOM 1451 N N . ILE A 1 189 ? 12.713 3.720 15.050 1.00 81.19 189 ILE A N 1
ATOM 1452 C CA . ILE A 1 189 ? 11.801 3.177 14.055 1.00 81.19 189 ILE A CA 1
ATOM 1453 C C . ILE A 1 189 ? 11.138 1.928 14.619 1.00 81.19 189 ILE A C 1
ATOM 1455 O O . ILE A 1 189 ? 11.823 0.996 15.045 1.00 81.19 189 ILE A O 1
ATOM 1459 N N . GLU A 1 190 ? 9.817 1.896 14.538 1.00 85.50 190 GLU A N 1
ATOM 1460 C CA . GLU A 1 190 ? 9.003 0.717 14.797 1.00 85.50 190 GLU A CA 1
ATOM 1461 C C . GLU A 1 190 ? 8.320 0.283 13.494 1.00 85.50 190 GLU A C 1
ATOM 1463 O O . GLU A 1 190 ? 7.829 1.100 12.708 1.00 85.50 190 GLU A O 1
ATOM 1468 N N . LEU A 1 191 ? 8.385 -1.016 13.225 1.00 88.88 191 LEU A N 1
ATOM 1469 C CA . LEU A 1 191 ? 7.758 -1.681 12.095 1.00 88.88 191 LEU A CA 1
ATOM 1470 C C . LEU A 1 191 ? 6.509 -2.382 12.621 1.00 88.88 191 LEU A C 1
ATOM 1472 O O . LEU A 1 191 ? 6.614 -3.227 13.510 1.00 88.88 191 LEU A O 1
ATOM 1476 N N . THR A 1 192 ? 5.360 -2.055 12.044 1.00 91.69 192 THR A N 1
ATOM 1477 C CA . THR A 1 192 ? 4.085 -2.688 12.369 1.00 91.69 192 THR A CA 1
ATOM 1478 C C . THR A 1 192 ? 3.535 -3.371 11.132 1.00 91.69 192 THR A C 1
ATOM 1480 O O . THR A 1 192 ? 3.191 -2.706 10.154 1.00 91.69 192 THR A O 1
ATOM 1483 N N . MET A 1 193 ? 3.420 -4.695 11.176 1.00 94.88 193 MET A N 1
ATOM 1484 C CA . MET A 1 193 ? 2.691 -5.463 10.170 1.00 94.88 193 MET A CA 1
ATOM 1485 C C . MET A 1 193 ? 1.314 -5.838 10.710 1.00 94.88 193 MET A C 1
ATOM 1487 O O . MET A 1 193 ? 1.198 -6.403 11.795 1.00 94.88 193 MET A O 1
ATOM 1491 N N . ILE A 1 194 ? 0.276 -5.539 9.934 1.00 96.25 194 ILE A N 1
ATOM 1492 C CA . ILE A 1 194 ? -1.095 -5.974 10.199 1.00 96.25 194 ILE A CA 1
ATOM 1493 C C . ILE A 1 194 ? -1.320 -7.226 9.365 1.00 96.25 194 ILE A C 1
ATOM 1495 O O . ILE A 1 194 ? -1.192 -7.180 8.136 1.00 96.25 194 ILE A O 1
ATOM 1499 N N . LEU A 1 195 ? -1.656 -8.336 10.015 1.00 97.62 195 LEU A N 1
ATOM 1500 C CA . LEU A 1 195 ? -1.994 -9.581 9.337 1.00 97.62 195 LEU A CA 1
ATOM 1501 C C . LEU A 1 195 ? -3.463 -9.902 9.538 1.00 97.62 195 LEU A C 1
ATOM 1503 O O . LEU A 1 195 ? -4.015 -9.620 10.598 1.00 97.62 195 LEU A O 1
ATOM 1507 N N . ALA A 1 196 ? -4.070 -10.512 8.527 1.00 97.69 196 ALA A N 1
ATOM 1508 C CA . ALA A 1 196 ? -5.468 -10.896 8.530 1.00 97.69 196 ALA A CA 1
ATOM 1509 C C . ALA A 1 196 ? -5.635 -12.396 8.300 1.00 97.69 196 ALA A C 1
ATOM 1511 O O . ALA A 1 196 ? -4.843 -13.016 7.596 1.00 97.69 196 ALA A O 1
ATOM 1512 N N . ARG A 1 197 ? -6.696 -12.978 8.843 1.00 96.94 197 ARG A N 1
ATOM 1513 C CA . ARG A 1 197 ? -7.102 -14.362 8.591 1.00 96.94 197 ARG A CA 1
ATOM 1514 C C . ARG A 1 197 ? -8.600 -14.409 8.359 1.00 96.94 197 ARG A C 1
ATOM 1516 O O . ARG A 1 197 ? -9.345 -13.717 9.044 1.00 96.94 197 ARG A O 1
ATOM 1523 N N . ASN A 1 198 ? -9.055 -15.215 7.406 1.00 96.06 198 ASN A N 1
ATOM 1524 C CA . ASN A 1 198 ? -10.486 -15.420 7.210 1.00 96.06 198 ASN A CA 1
ATOM 1525 C C . ASN A 1 198 ? -11.077 -16.171 8.413 1.00 96.06 198 ASN A C 1
ATOM 1527 O O . ASN A 1 198 ? -10.557 -17.224 8.779 1.00 96.06 198 ASN A O 1
ATOM 1531 N N . ARG A 1 199 ? -12.147 -15.638 9.018 1.00 94.38 199 ARG A N 1
ATOM 1532 C CA . ARG A 1 199 ? -12.784 -16.261 10.193 1.00 94.38 199 ARG A CA 1
ATOM 1533 C C . ARG A 1 199 ? -13.457 -17.589 9.875 1.00 94.38 199 ARG A C 1
ATOM 1535 O O . ARG A 1 199 ? -13.393 -18.518 10.668 1.00 94.38 199 ARG A O 1
ATOM 1542 N N . GLU A 1 200 ? -14.103 -17.673 8.719 1.00 94.38 200 GLU A N 1
ATOM 1543 C CA . GLU A 1 200 ? -14.865 -18.851 8.294 1.00 94.38 200 GLU A CA 1
ATOM 1544 C C . GLU A 1 200 ? -13.951 -19.931 7.706 1.00 94.38 200 GLU A C 1
ATOM 1546 O O . GLU A 1 200 ? -14.214 -21.123 7.833 1.00 94.38 200 GLU A O 1
ATOM 1551 N N . THR A 1 201 ? -12.852 -19.517 7.073 1.00 94.44 201 THR A N 1
ATOM 1552 C CA . THR A 1 201 ? -11.913 -20.403 6.372 1.00 94.44 201 THR A CA 1
ATOM 1553 C C . THR A 1 201 ? -10.454 -20.118 6.757 1.00 94.44 201 THR A C 1
ATOM 1555 O O . THR A 1 201 ? -9.623 -19.821 5.896 1.00 94.44 201 THR A O 1
ATOM 1558 N N . PRO A 1 202 ? -10.081 -20.243 8.047 1.00 90.69 202 PRO A N 1
ATOM 1559 C CA . PRO A 1 202 ? -8.736 -19.900 8.525 1.00 90.69 202 PRO A CA 1
ATOM 1560 C C . PRO A 1 202 ? -7.634 -20.745 7.870 1.00 90.69 202 PRO A C 1
ATOM 1562 O O . PRO A 1 202 ? -6.502 -20.292 7.717 1.00 90.69 202 PRO A O 1
ATOM 1565 N N . ALA A 1 203 ? -7.980 -21.955 7.428 1.00 90.44 203 ALA A N 1
ATOM 1566 C CA . ALA A 1 203 ? -7.086 -22.873 6.738 1.00 90.44 203 ALA A CA 1
ATOM 1567 C C . ALA A 1 203 ? -6.748 -22.464 5.290 1.00 90.44 203 ALA A C 1
ATOM 1569 O O . ALA A 1 203 ? -5.763 -22.959 4.746 1.00 90.44 203 ALA A O 1
ATOM 1570 N N . ALA A 1 204 ? -7.528 -21.573 4.661 1.00 88.62 204 ALA A N 1
ATOM 1571 C CA . ALA A 1 204 ? -7.415 -21.266 3.229 1.00 88.62 204 ALA A CA 1
ATOM 1572 C C . ALA A 1 204 ? -6.071 -20.634 2.827 1.00 88.62 204 ALA A C 1
ATOM 1574 O O . ALA A 1 204 ? -5.676 -20.711 1.667 1.00 88.62 204 ALA A O 1
ATOM 1575 N N . SER A 1 205 ? -5.371 -20.023 3.783 1.00 88.56 205 SER A N 1
ATOM 1576 C CA . SER A 1 205 ? -4.069 -19.383 3.569 1.00 88.56 205 SER A CA 1
ATOM 1577 C C . SER A 1 205 ? -2.895 -20.171 4.155 1.00 88.56 205 SER A C 1
ATOM 1579 O O . SER A 1 205 ? -1.760 -19.697 4.098 1.00 88.56 205 SER A O 1
ATOM 1581 N N . MET A 1 206 ? -3.137 -21.343 4.753 1.00 91.38 206 MET A N 1
ATOM 1582 C CA . M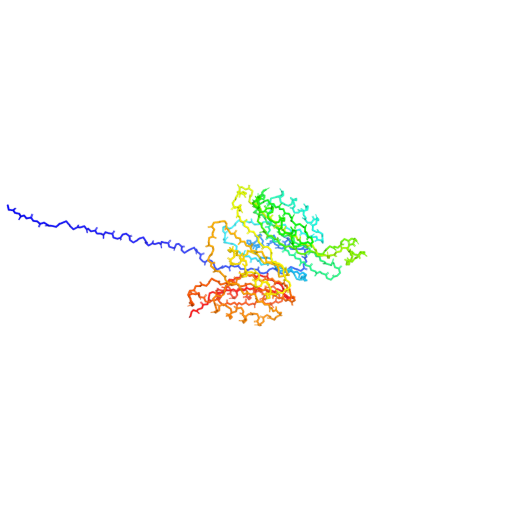ET A 1 206 ? -2.066 -22.146 5.349 1.00 91.38 206 MET A CA 1
ATOM 1583 C C . MET A 1 206 ? -1.146 -22.731 4.271 1.00 91.38 206 MET A C 1
ATOM 1585 O O . MET A 1 206 ? -1.572 -23.042 3.162 1.00 91.38 206 MET A O 1
ATOM 1589 N N . GLY A 1 207 ? 0.132 -22.895 4.614 1.00 90.44 207 GLY A N 1
ATOM 1590 C CA . GLY A 1 207 ? 1.155 -23.423 3.704 1.00 90.44 207 GLY A CA 1
ATOM 1591 C C . GLY A 1 207 ? 1.785 -22.377 2.782 1.00 90.44 207 GLY A C 1
ATOM 1592 O O . GLY A 1 207 ? 2.734 -22.696 2.071 1.00 90.44 207 GLY A O 1
ATOM 1593 N N . ARG A 1 208 ? 1.306 -21.129 2.813 1.00 94.88 208 ARG A N 1
ATOM 1594 C CA . ARG A 1 208 ? 2.013 -19.998 2.210 1.00 94.88 208 ARG A CA 1
ATOM 1595 C C . ARG A 1 208 ? 3.285 -19.697 2.986 1.00 94.88 208 ARG A C 1
ATOM 1597 O O . ARG A 1 208 ? 3.314 -19.810 4.207 1.00 94.88 208 ARG A O 1
ATOM 1604 N N . GLU A 1 209 ? 4.309 -19.244 2.282 1.00 95.69 209 GLU A N 1
ATOM 1605 C CA . GLU A 1 209 ? 5.507 -18.674 2.895 1.00 95.69 209 GLU A CA 1
ATOM 1606 C C . GLU A 1 209 ? 5.653 -17.221 2.474 1.00 95.69 209 GLU A C 1
ATOM 1608 O O . GLU A 1 209 ? 5.374 -16.873 1.327 1.00 95.69 209 GLU A O 1
ATOM 1613 N N . TYR A 1 210 ? 6.122 -16.376 3.387 1.00 96.31 210 TYR A N 1
ATOM 1614 C CA . TYR A 1 210 ? 6.337 -14.961 3.119 1.00 96.31 210 TYR A CA 1
ATOM 1615 C C . TYR A 1 210 ? 7.781 -14.582 3.393 1.00 96.31 210 TYR A C 1
ATOM 1617 O O . TYR A 1 210 ? 8.381 -15.055 4.354 1.00 96.31 210 TYR A O 1
ATOM 1625 N N . LYS A 1 211 ? 8.322 -13.696 2.561 1.00 95.88 211 LYS A N 1
ATOM 1626 C CA . LYS A 1 211 ? 9.656 -13.131 2.724 1.00 95.88 211 LYS A CA 1
ATOM 1627 C C . LYS A 1 211 ? 9.566 -11.616 2.728 1.00 95.88 211 LYS A C 1
ATOM 1629 O O . LYS A 1 211 ? 9.069 -11.025 1.770 1.00 95.88 211 LYS A O 1
ATOM 1634 N N . THR A 1 212 ? 10.046 -11.004 3.800 1.00 94.31 212 THR A N 1
ATOM 1635 C CA . THR A 1 212 ? 10.180 -9.551 3.911 1.00 94.31 212 THR A CA 1
ATOM 1636 C C . THR A 1 212 ? 11.558 -9.143 3.408 1.00 94.31 212 THR A C 1
ATOM 1638 O O . THR A 1 212 ? 12.559 -9.730 3.812 1.00 94.31 212 THR A O 1
ATOM 1641 N N . LEU A 1 213 ? 11.597 -8.165 2.507 1.00 93.75 213 LEU A N 1
ATOM 1642 C CA . LEU A 1 213 ? 12.809 -7.561 1.967 1.00 93.75 213 LEU A CA 1
ATOM 1643 C C . LEU A 1 213 ? 12.760 -6.064 2.273 1.00 93.75 213 LEU A C 1
ATOM 1645 O O . LEU A 1 213 ? 11.922 -5.359 1.703 1.00 93.75 213 LEU A O 1
ATOM 1649 N N . ALA A 1 214 ? 13.615 -5.565 3.164 1.00 89.12 214 ALA A N 1
ATOM 1650 C CA . ALA A 1 214 ? 13.695 -4.139 3.463 1.00 89.12 214 ALA A CA 1
ATOM 1651 C C . ALA A 1 214 ? 15.115 -3.602 3.259 1.00 89.12 214 ALA A C 1
ATOM 1653 O O . ALA A 1 214 ? 16.048 -3.898 4.001 1.00 89.12 214 ALA A O 1
ATOM 1654 N N . THR A 1 215 ? 15.287 -2.732 2.265 1.00 88.38 215 THR A N 1
ATOM 1655 C CA . THR A 1 215 ? 16.583 -2.099 2.008 1.00 88.38 215 THR A CA 1
ATOM 1656 C C . THR A 1 215 ? 16.413 -0.701 1.443 1.00 88.38 215 THR A C 1
ATOM 1658 O O . THR A 1 215 ? 15.540 -0.434 0.626 1.00 88.38 215 THR A O 1
ATOM 1661 N N . SER A 1 216 ? 17.287 0.220 1.849 1.00 84.75 216 SER A N 1
ATOM 1662 C CA . SER A 1 216 ? 17.314 1.579 1.300 1.00 84.75 216 SER A CA 1
ATOM 1663 C C . SER A 1 216 ? 17.960 1.654 -0.087 1.00 84.75 216 SER A C 1
ATOM 1665 O O . SER A 1 216 ? 17.977 2.721 -0.697 1.00 84.75 216 SER A O 1
ATOM 1667 N N . ARG A 1 217 ? 18.519 0.546 -0.594 1.00 91.56 217 ARG A N 1
ATOM 1668 C CA . ARG A 1 217 ? 19.218 0.492 -1.881 1.00 91.56 217 ARG A CA 1
ATOM 1669 C C . ARG A 1 217 ? 18.372 -0.252 -2.902 1.00 91.56 217 ARG A C 1
ATOM 1671 O O . ARG A 1 217 ? 18.301 -1.474 -2.873 1.00 91.56 217 ARG A O 1
ATOM 1678 N N . LEU A 1 218 ? 17.811 0.473 -3.865 1.00 92.81 218 LEU A N 1
ATOM 1679 C CA . LEU A 1 218 ? 16.905 -0.106 -4.865 1.00 92.81 218 LEU A CA 1
ATOM 1680 C C . LEU A 1 218 ? 17.550 -1.214 -5.710 1.00 92.81 218 LEU A C 1
ATOM 1682 O O . LEU A 1 218 ? 16.919 -2.235 -5.945 1.00 92.81 218 LEU A O 1
ATOM 1686 N N . LYS A 1 219 ? 18.835 -1.083 -6.073 1.00 94.31 219 LYS A N 1
ATOM 1687 C CA . LYS A 1 219 ? 19.576 -2.162 -6.758 1.00 94.31 219 LYS A CA 1
ATOM 1688 C C . LYS A 1 219 ? 19.726 -3.422 -5.901 1.00 94.31 219 LYS A C 1
ATOM 1690 O O . LYS A 1 219 ? 19.749 -4.529 -6.425 1.00 94.31 219 LYS A O 1
ATOM 1695 N N . THR A 1 220 ? 19.857 -3.255 -4.585 1.00 95.94 220 THR A N 1
ATOM 1696 C CA . THR A 1 220 ? 19.875 -4.383 -3.650 1.00 95.94 220 THR A CA 1
ATOM 1697 C C . THR A 1 220 ? 18.487 -5.005 -3.556 1.00 95.94 220 THR A C 1
ATOM 1699 O O . THR A 1 220 ? 18.391 -6.221 -3.654 1.00 95.94 220 THR A O 1
ATOM 1702 N N . LEU A 1 221 ? 17.427 -4.189 -3.474 1.00 95.75 221 LEU A N 1
ATOM 1703 C CA . LEU A 1 221 ? 16.046 -4.677 -3.461 1.00 95.75 221 LEU A CA 1
ATOM 1704 C C . LEU A 1 221 ? 15.740 -5.498 -4.719 1.00 95.75 221 LEU A C 1
ATOM 1706 O O . LEU A 1 221 ? 15.265 -6.621 -4.612 1.00 95.75 221 LEU A O 1
ATOM 1710 N N . GLU A 1 222 ? 16.077 -4.981 -5.902 1.00 97.44 222 GLU A N 1
ATOM 1711 C CA . GLU A 1 222 ? 15.905 -5.696 -7.171 1.00 97.44 222 GLU A CA 1
ATOM 1712 C C . GLU A 1 222 ? 16.630 -7.044 -7.171 1.00 97.44 222 GLU A C 1
ATOM 1714 O O . GLU A 1 222 ? 16.048 -8.068 -7.538 1.00 97.44 222 GLU A O 1
ATOM 1719 N N . LYS A 1 223 ? 17.893 -7.063 -6.731 1.00 97.69 223 LYS A N 1
ATOM 1720 C CA . LYS A 1 223 ? 18.681 -8.293 -6.633 1.00 97.69 223 LYS A CA 1
ATOM 1721 C C . LYS A 1 223 ? 18.007 -9.306 -5.702 1.00 97.69 223 LYS A C 1
ATOM 1723 O O . LYS A 1 223 ? 17.802 -10.449 -6.103 1.00 97.69 223 LYS A O 1
ATOM 1728 N N . GLU A 1 224 ? 17.637 -8.894 -4.494 1.00 97.44 224 GLU A N 1
ATOM 1729 C CA . GLU A 1 224 ? 17.018 -9.769 -3.490 1.00 97.44 224 GLU A CA 1
ATOM 1730 C C . GLU A 1 224 ? 15.646 -10.291 -3.938 1.00 97.44 224 GLU A C 1
ATOM 1732 O O . GLU A 1 224 ? 15.324 -11.461 -3.712 1.00 97.44 224 GLU A O 1
ATOM 1737 N N . MET A 1 225 ? 14.856 -9.462 -4.629 1.00 97.75 225 MET A N 1
ATOM 1738 C CA . MET A 1 225 ? 13.588 -9.877 -5.229 1.00 97.75 225 MET A CA 1
ATOM 1739 C C . MET A 1 225 ? 13.796 -10.947 -6.303 1.00 97.75 225 MET A C 1
ATOM 1741 O O . MET A 1 225 ? 13.073 -11.941 -6.329 1.00 97.75 225 MET A O 1
ATOM 1745 N N . ASN A 1 226 ? 14.803 -10.787 -7.165 1.00 97.38 226 ASN A N 1
ATOM 1746 C CA . ASN A 1 226 ? 15.145 -11.781 -8.183 1.00 97.38 226 ASN A CA 1
ATOM 1747 C C . ASN A 1 226 ? 15.703 -13.082 -7.576 1.00 97.38 226 ASN A C 1
ATOM 1749 O O . ASN A 1 226 ? 15.372 -14.170 -8.046 1.00 97.38 226 ASN A O 1
ATOM 1753 N N . GLU A 1 227 ? 16.499 -13.010 -6.508 1.00 96.62 227 GLU A N 1
ATOM 1754 C CA . GLU A 1 227 ? 16.960 -14.194 -5.766 1.00 96.62 227 GLU A CA 1
ATOM 1755 C C . GLU A 1 227 ? 15.796 -14.937 -5.095 1.00 96.62 227 GLU A C 1
ATOM 1757 O O . GLU A 1 227 ? 15.737 -16.167 -5.121 1.00 96.62 227 GLU A O 1
ATOM 1762 N N . ALA A 1 228 ? 14.829 -14.210 -4.531 1.00 96.06 228 ALA A N 1
ATOM 1763 C CA . ALA A 1 228 ? 13.609 -14.800 -3.991 1.00 96.06 228 ALA A CA 1
ATOM 1764 C C . ALA A 1 228 ? 12.729 -15.403 -5.104 1.00 96.06 228 ALA A C 1
ATOM 1766 O O . ALA A 1 228 ? 12.181 -16.494 -4.932 1.00 96.06 228 ALA A O 1
ATOM 1767 N N . ALA A 1 229 ? 12.653 -14.758 -6.272 1.00 95.50 229 ALA A N 1
ATOM 1768 C CA . ALA A 1 229 ? 11.945 -15.273 -7.445 1.00 95.50 229 ALA A CA 1
ATOM 1769 C C . ALA A 1 229 ? 12.458 -16.650 -7.882 1.00 95.50 229 ALA A C 1
ATOM 1771 O O . ALA A 1 229 ? 11.669 -17.540 -8.200 1.00 95.50 229 ALA A O 1
ATOM 1772 N N . GLN A 1 230 ? 13.779 -16.851 -7.846 1.00 93.06 230 GLN A N 1
ATOM 1773 C CA . GLN A 1 230 ? 14.411 -18.143 -8.141 1.00 93.06 230 GLN A CA 1
ATOM 1774 C C . GLN A 1 230 ? 14.000 -19.240 -7.148 1.00 93.06 230 GLN A C 1
ATOM 1776 O O . GLN A 1 230 ? 13.989 -20.416 -7.500 1.00 93.06 230 GLN A O 1
ATOM 1781 N N . GLN A 1 231 ? 13.612 -18.858 -5.930 1.00 93.38 231 GLN A N 1
ATOM 1782 C CA . GLN A 1 231 ? 13.105 -19.754 -4.887 1.00 93.38 231 GLN A CA 1
ATOM 1783 C C . GLN A 1 231 ? 11.577 -19.939 -4.955 1.00 93.38 231 GLN A C 1
ATOM 1785 O O . GLN A 1 231 ? 10.988 -20.539 -4.052 1.00 93.38 231 GLN A O 1
ATOM 1790 N N . GLY A 1 232 ? 10.926 -19.422 -6.003 1.00 93.62 232 GLY A N 1
ATOM 1791 C CA . GLY A 1 232 ? 9.484 -19.529 -6.228 1.00 93.62 232 GLY A CA 1
ATOM 1792 C C . GLY A 1 232 ? 8.647 -18.436 -5.561 1.00 93.62 232 GLY A C 1
ATOM 1793 O O . GLY A 1 232 ? 7.422 -18.518 -5.606 1.00 93.62 232 GLY A O 1
ATOM 1794 N N . TYR A 1 233 ? 9.271 -17.420 -4.958 1.00 95.81 233 TYR A N 1
ATOM 1795 C CA . TYR A 1 233 ? 8.540 -16.292 -4.384 1.00 95.81 233 TYR A CA 1
ATOM 1796 C C . TYR A 1 233 ? 8.037 -15.324 -5.465 1.00 95.81 233 TYR A C 1
ATOM 1798 O O . TYR A 1 233 ? 8.647 -15.128 -6.518 1.00 95.81 233 TYR A O 1
ATOM 1806 N N . ARG A 1 234 ? 6.913 -14.675 -5.177 1.00 96.12 234 ARG A N 1
ATOM 1807 C CA . ARG A 1 234 ? 6.233 -13.685 -6.009 1.00 96.12 234 ARG A CA 1
ATOM 1808 C C . ARG A 1 234 ? 6.018 -12.389 -5.259 1.00 96.12 234 ARG A C 1
ATOM 1810 O O . ARG A 1 234 ? 5.858 -12.413 -4.046 1.00 96.12 234 ARG A O 1
ATOM 1817 N N . PHE A 1 235 ? 5.989 -11.266 -5.965 1.00 96.69 235 PHE A N 1
ATOM 1818 C CA . PHE A 1 235 ? 5.596 -9.995 -5.377 1.00 96.69 235 PHE A CA 1
ATOM 1819 C C . PHE A 1 235 ? 4.198 -10.120 -4.759 1.00 96.69 235 PHE A C 1
ATOM 1821 O O . PHE A 1 235 ? 3.278 -10.627 -5.397 1.00 96.69 235 PHE A O 1
ATOM 1828 N N . TYR A 1 236 ? 4.056 -9.664 -3.516 1.00 96.00 236 TYR A N 1
ATOM 1829 C CA . TYR A 1 236 ? 2.788 -9.690 -2.791 1.00 96.00 236 TYR A CA 1
ATOM 1830 C C . TYR A 1 236 ? 2.345 -8.284 -2.391 1.00 96.00 236 TYR A C 1
ATOM 1832 O O . TYR A 1 236 ? 1.200 -7.901 -2.621 1.00 96.00 236 TYR A O 1
ATOM 1840 N N . TYR A 1 237 ? 3.250 -7.501 -1.804 1.00 93.75 237 TYR A N 1
ATOM 1841 C CA . TYR A 1 237 ? 2.924 -6.178 -1.288 1.00 93.75 237 TYR A CA 1
ATOM 1842 C C . TYR A 1 237 ? 4.152 -5.266 -1.279 1.00 93.75 237 TYR A C 1
ATOM 1844 O O . TYR A 1 237 ? 5.257 -5.709 -0.967 1.00 93.75 237 TYR A O 1
ATOM 1852 N N . ALA A 1 238 ? 3.947 -3.984 -1.580 1.00 92.25 238 ALA A N 1
ATOM 1853 C CA . ALA A 1 238 ? 4.949 -2.935 -1.419 1.00 92.25 238 ALA A CA 1
ATOM 1854 C C . ALA A 1 238 ? 4.502 -1.981 -0.315 1.00 92.25 238 ALA A C 1
ATOM 1856 O O . ALA A 1 238 ? 3.392 -1.446 -0.362 1.00 92.25 238 ALA A O 1
ATOM 1857 N N . ALA A 1 239 ? 5.385 -1.744 0.646 1.00 89.44 239 ALA A N 1
ATOM 1858 C CA . ALA A 1 239 ? 5.205 -0.748 1.682 1.00 89.44 239 ALA A CA 1
ATOM 1859 C C . ALA A 1 239 ? 6.146 0.444 1.456 1.00 89.44 239 ALA A C 1
ATOM 1861 O O . ALA A 1 239 ? 7.179 0.310 0.791 1.00 89.44 239 ALA A O 1
ATOM 1862 N N . PRO A 1 240 ? 5.839 1.606 2.053 1.00 86.25 240 PRO A N 1
ATOM 1863 C CA . PRO A 1 240 ? 6.771 2.722 2.105 1.00 86.25 240 PRO A CA 1
ATOM 1864 C C . PRO A 1 240 ? 8.171 2.346 2.625 1.00 86.25 240 PRO A C 1
ATOM 1866 O O . PRO A 1 240 ? 8.346 1.398 3.390 1.00 86.25 240 PRO A O 1
ATOM 1869 N N . ALA A 1 241 ? 9.164 3.159 2.266 1.00 83.69 241 ALA A N 1
ATOM 1870 C CA . ALA A 1 241 ? 10.587 2.984 2.560 1.00 83.69 241 ALA A CA 1
ATOM 1871 C C . ALA A 1 241 ? 11.248 1.755 1.905 1.00 83.69 241 ALA A C 1
ATOM 1873 O O . ALA A 1 241 ? 12.175 1.191 2.484 1.00 83.69 241 ALA A O 1
ATOM 1874 N N . ALA A 1 242 ? 10.825 1.400 0.683 1.00 86.31 242 ALA A N 1
ATOM 1875 C CA . ALA A 1 242 ? 11.408 0.308 -0.108 1.00 86.31 242 ALA A CA 1
ATOM 1876 C C . ALA A 1 242 ? 11.382 -1.049 0.627 1.00 86.31 242 ALA A C 1
ATOM 1878 O O . ALA A 1 242 ? 12.321 -1.844 0.552 1.00 86.31 242 ALA A O 1
ATOM 1879 N N . LEU A 1 243 ? 10.279 -1.303 1.338 1.00 90.81 243 LEU A N 1
ATOM 1880 C CA . LEU A 1 243 ? 9.977 -2.599 1.928 1.00 90.81 243 LEU A CA 1
ATOM 1881 C C . LEU A 1 243 ? 9.031 -3.362 1.006 1.00 90.81 243 LEU A C 1
ATOM 1883 O O . LEU A 1 243 ? 7.982 -2.859 0.609 1.00 90.81 243 LEU A O 1
ATOM 1887 N N . THR A 1 244 ? 9.398 -4.595 0.686 1.00 94.69 244 THR A N 1
ATOM 1888 C CA . THR A 1 244 ? 8.618 -5.495 -0.162 1.00 94.69 244 THR A CA 1
ATOM 1889 C C . THR A 1 244 ? 8.343 -6.781 0.593 1.00 94.69 244 THR A C 1
ATOM 1891 O O . THR A 1 244 ? 9.235 -7.350 1.215 1.00 94.69 244 THR A O 1
ATOM 1894 N N . ILE A 1 245 ? 7.108 -7.258 0.516 1.00 96.06 245 ILE A N 1
ATOM 1895 C CA . ILE A 1 245 ? 6.736 -8.596 0.957 1.00 96.06 245 ILE A CA 1
ATOM 1896 C C . ILE A 1 245 ? 6.551 -9.442 -0.295 1.00 96.06 245 ILE A C 1
ATOM 1898 O O . ILE A 1 245 ? 5.860 -9.042 -1.239 1.00 96.06 245 ILE A O 1
ATOM 1902 N N . MET A 1 246 ? 7.168 -10.616 -0.295 1.00 97.25 246 MET A N 1
ATOM 1903 C CA . MET A 1 246 ? 6.998 -11.629 -1.324 1.00 97.25 246 MET A CA 1
ATOM 1904 C C . MET A 1 246 ? 6.314 -12.863 -0.741 1.00 97.25 246 MET A C 1
ATOM 1906 O O . MET A 1 246 ? 6.489 -13.156 0.437 1.00 97.25 246 MET A O 1
ATOM 1910 N N . VAL A 1 247 ? 5.558 -13.593 -1.558 1.00 96.69 247 VAL A N 1
ATOM 1911 C CA . VAL A 1 247 ? 4.809 -14.793 -1.168 1.00 96.69 247 VAL A CA 1
ATOM 1912 C C . VAL A 1 247 ? 5.191 -15.986 -2.034 1.00 96.69 247 VAL A C 1
ATOM 1914 O O . VAL A 1 247 ? 5.393 -15.843 -3.237 1.00 96.69 247 VAL A O 1
ATOM 1917 N N . ARG A 1 248 ? 5.251 -17.177 -1.449 1.00 95.31 248 ARG A N 1
ATOM 1918 C CA . ARG A 1 248 ? 5.324 -18.447 -2.167 1.00 95.31 248 ARG A CA 1
ATOM 1919 C C . ARG A 1 248 ? 4.093 -19.276 -1.829 1.00 95.31 248 ARG A C 1
ATOM 1921 O O . ARG A 1 248 ? 3.848 -19.578 -0.664 1.00 95.31 248 ARG A O 1
ATOM 1928 N N . GLU A 1 249 ? 3.321 -19.619 -2.855 1.00 93.00 249 GLU A N 1
ATOM 1929 C CA . GLU A 1 249 ? 2.118 -20.444 -2.721 1.00 93.00 249 GLU A CA 1
ATOM 1930 C C . GLU A 1 249 ? 2.490 -21.936 -2.595 1.00 93.00 249 GLU A C 1
ATOM 1932 O O . GLU A 1 249 ? 3.402 -22.402 -3.294 1.00 93.00 249 GLU A O 1
ATOM 1937 N N . PRO A 1 250 ? 1.798 -22.713 -1.741 1.00 91.00 250 PRO A N 1
ATOM 1938 C CA . PRO A 1 250 ? 2.098 -24.127 -1.542 1.00 91.00 250 PRO A CA 1
ATOM 1939 C C . PRO A 1 250 ? 1.847 -24.933 -2.820 1.00 91.00 250 PRO A C 1
ATOM 1941 O O . PRO A 1 250 ? 0.813 -24.802 -3.470 1.00 91.00 250 PRO A O 1
ATOM 1944 N N . GLY A 1 251 ? 2.796 -25.798 -3.186 1.00 83.69 251 GLY A N 1
ATOM 1945 C CA . GLY A 1 251 ? 2.656 -26.710 -4.330 1.00 83.69 251 GLY A CA 1
ATOM 1946 C C . GLY A 1 251 ? 2.674 -26.042 -5.712 1.00 83.69 251 GLY A C 1
ATOM 1947 O O . GLY A 1 251 ? 2.605 -26.741 -6.724 1.00 83.69 251 GLY A O 1
ATOM 1948 N N . VAL A 1 252 ? 2.813 -24.716 -5.790 1.00 79.62 252 VAL A N 1
ATOM 1949 C CA . VAL A 1 252 ? 2.854 -23.992 -7.062 1.00 79.62 252 VAL A CA 1
ATOM 1950 C C . VAL A 1 252 ? 4.293 -23.908 -7.559 1.00 79.62 252 VAL A C 1
ATOM 1952 O O . VAL A 1 252 ? 5.123 -23.175 -7.021 1.00 79.62 252 VAL A O 1
ATOM 1955 N N . LYS A 1 253 ? 4.593 -24.616 -8.654 1.00 77.44 253 LYS A N 1
ATOM 1956 C CA . LYS A 1 253 ? 5.786 -24.332 -9.462 1.00 77.44 253 LYS A CA 1
ATOM 1957 C C . LYS A 1 253 ? 5.534 -23.047 -10.240 1.00 77.44 253 LYS A C 1
ATOM 1959 O O . LYS A 1 253 ? 5.025 -23.075 -11.358 1.00 77.44 253 LYS A O 1
ATOM 1964 N N . ALA A 1 254 ? 5.822 -21.916 -9.613 1.00 70.62 254 ALA A N 1
ATOM 1965 C CA . ALA A 1 254 ? 5.583 -20.626 -10.229 1.00 70.62 254 ALA A CA 1
ATOM 1966 C C . ALA A 1 254 ? 6.510 -20.461 -11.454 1.00 70.62 254 ALA A C 1
ATOM 1968 O O . ALA A 1 254 ? 7.690 -20.820 -11.366 1.00 70.62 254 ALA A O 1
ATOM 1969 N N . PRO A 1 255 ? 6.023 -19.944 -12.602 1.00 77.56 255 PRO A N 1
ATOM 1970 C CA . PRO A 1 255 ? 6.890 -19.735 -13.753 1.00 77.56 255 PRO A CA 1
ATOM 1971 C C . PRO A 1 255 ? 8.002 -18.768 -13.364 1.00 77.56 255 PRO A C 1
ATOM 1973 O O . PRO A 1 255 ? 7.781 -17.897 -12.519 1.00 77.56 255 PRO A O 1
ATOM 1976 N N . ARG A 1 256 ? 9.191 -18.918 -13.952 1.00 85.56 256 ARG A N 1
ATOM 1977 C CA . ARG A 1 256 ? 10.301 -17.999 -13.683 1.00 85.56 256 ARG A CA 1
ATOM 1978 C C . ARG A 1 256 ? 9.816 -16.568 -13.923 1.00 85.56 2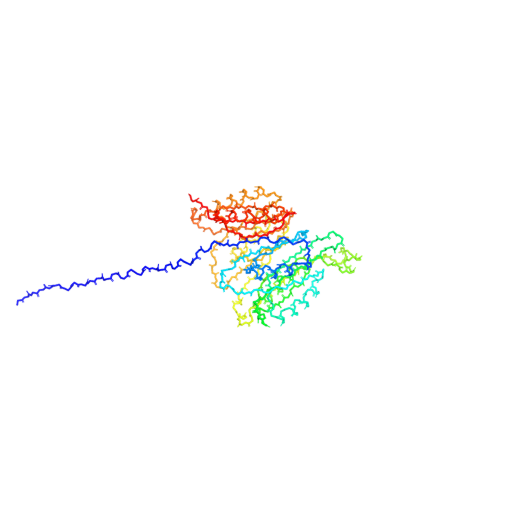56 ARG A C 1
ATOM 1980 O O . ARG A 1 256 ? 9.111 -16.324 -14.895 1.00 85.56 256 ARG A O 1
ATOM 1987 N N . VAL A 1 257 ? 10.152 -15.653 -13.025 1.00 93.06 257 VAL A N 1
ATOM 1988 C CA . VAL A 1 257 ? 9.896 -14.221 -13.200 1.00 93.06 257 VAL A CA 1
ATOM 1989 C C . VAL A 1 257 ? 11.171 -13.448 -12.951 1.00 93.06 257 VAL A C 1
ATOM 1991 O O . VAL A 1 257 ? 12.082 -13.931 -12.276 1.00 93.06 257 VAL A O 1
ATOM 1994 N N . GLU A 1 258 ? 11.221 -12.267 -13.536 1.00 95.69 258 GLU A N 1
ATOM 1995 C CA . GLU A 1 258 ? 12.277 -11.289 -13.369 1.00 95.69 258 GLU A CA 1
ATOM 1996 C C . GLU A 1 258 ? 11.659 -9.984 -12.880 1.00 95.69 258 GLU A C 1
ATOM 1998 O O . GLU A 1 258 ? 10.617 -9.558 -13.387 1.00 95.69 258 GLU A O 1
ATOM 2003 N N . TYR A 1 259 ? 12.306 -9.357 -11.904 1.00 97.62 259 TYR A N 1
ATOM 2004 C CA . TYR A 1 259 ? 11.905 -8.063 -11.372 1.00 97.62 259 TYR A CA 1
ATOM 2005 C C . TYR A 1 259 ? 12.851 -6.959 -11.825 1.00 97.62 259 TYR A C 1
ATOM 2007 O O . TYR A 1 259 ? 14.064 -7.159 -11.895 1.00 97.62 259 TYR A O 1
ATOM 2015 N N . GLN A 1 260 ? 12.273 -5.787 -12.067 1.00 97.25 260 GLN A N 1
ATOM 2016 C CA . GLN A 1 260 ? 12.981 -4.522 -12.250 1.00 97.25 260 GLN A CA 1
ATOM 2017 C C . GLN A 1 260 ? 12.444 -3.513 -11.234 1.00 97.25 260 GLN A C 1
ATOM 2019 O O . GLN A 1 260 ? 11.227 -3.412 -11.044 1.00 97.25 260 GLN A O 1
ATOM 2024 N N . VAL A 1 261 ? 13.338 -2.778 -10.569 1.00 96.00 261 VAL A N 1
ATOM 2025 C CA . VAL A 1 261 ? 12.975 -1.754 -9.582 1.00 96.00 261 VAL A CA 1
ATOM 2026 C C . VAL A 1 261 ? 13.449 -0.392 -10.065 1.00 96.00 261 VAL A C 1
ATOM 2028 O O . VAL A 1 261 ? 14.635 -0.064 -10.042 1.00 96.00 261 VAL A O 1
ATOM 2031 N N . LEU A 1 262 ? 12.490 0.441 -10.455 1.00 94.25 262 LEU A N 1
ATOM 2032 C CA . LEU A 1 262 ? 12.738 1.801 -10.901 1.00 94.25 262 LEU A CA 1
ATOM 2033 C C . LEU A 1 262 ? 12.782 2.766 -9.713 1.00 94.25 262 LEU A C 1
ATOM 2035 O O . LEU A 1 262 ? 11.853 2.800 -8.905 1.00 94.25 262 LEU A O 1
ATOM 2039 N N . GLY A 1 263 ? 13.832 3.583 -9.645 1.00 90.94 263 GLY A N 1
ATOM 2040 C CA . GLY A 1 263 ? 14.010 4.619 -8.635 1.00 90.94 263 GLY A CA 1
ATOM 2041 C C . GLY A 1 263 ? 14.135 6.007 -9.234 1.00 90.94 263 GLY A C 1
ATOM 2042 O O . GLY A 1 263 ? 15.061 6.243 -10.004 1.00 90.94 263 GLY A O 1
ATOM 2043 N N . THR A 1 264 ? 13.269 6.945 -8.854 1.00 85.12 264 THR A N 1
ATOM 2044 C CA . THR A 1 264 ? 13.374 8.331 -9.335 1.00 85.12 264 THR A CA 1
ATOM 2045 C C . THR A 1 264 ? 12.631 9.315 -8.440 1.00 85.12 264 THR A C 1
ATOM 2047 O O . THR A 1 264 ? 11.684 8.967 -7.740 1.00 85.12 264 THR A O 1
ATOM 2050 N N . ASN A 1 265 ? 13.060 10.572 -8.467 1.00 82.31 265 ASN A N 1
ATOM 2051 C CA . ASN A 1 265 ? 12.352 11.707 -7.877 1.00 82.31 265 ASN A CA 1
ATOM 2052 C C . ASN A 1 265 ? 11.759 12.643 -8.948 1.00 82.31 265 ASN A C 1
ATOM 2054 O O . ASN A 1 265 ? 11.278 13.726 -8.621 1.00 82.31 265 ASN A O 1
ATOM 2058 N N . ARG A 1 266 ? 11.802 12.252 -10.231 1.00 84.94 266 ARG A N 1
ATOM 2059 C CA . ARG A 1 266 ? 11.309 13.048 -11.364 1.00 84.94 266 ARG A CA 1
ATOM 2060 C C . ARG A 1 266 ? 10.196 12.314 -12.097 1.00 84.94 266 ARG A C 1
ATOM 2062 O O . ARG A 1 266 ? 10.449 11.332 -12.788 1.00 84.94 266 ARG A O 1
ATOM 2069 N N . VAL A 1 267 ? 8.985 12.860 -12.020 1.00 82.75 267 VAL A N 1
ATOM 2070 C CA . VAL A 1 267 ? 7.761 12.279 -12.602 1.00 82.75 267 VAL A CA 1
ATOM 2071 C C . VAL A 1 267 ? 7.878 12.068 -14.117 1.00 82.75 267 VAL A C 1
ATOM 2073 O O . VAL A 1 267 ? 7.585 10.985 -14.603 1.00 82.75 267 VAL A O 1
ATOM 2076 N N . ASN A 1 268 ? 8.376 13.052 -14.875 1.00 83.75 268 ASN A N 1
ATOM 2077 C CA . ASN A 1 268 ? 8.494 12.923 -16.339 1.00 83.75 268 ASN A CA 1
ATOM 2078 C C . ASN A 1 268 ? 9.492 11.833 -16.755 1.00 83.75 268 ASN A C 1
ATOM 2080 O O . ASN A 1 268 ? 9.257 11.094 -17.708 1.00 83.75 268 ASN A O 1
ATOM 2084 N N . THR A 1 269 ? 10.612 11.732 -16.033 1.00 88.88 269 THR A N 1
ATOM 2085 C CA . THR A 1 269 ? 11.591 10.659 -16.235 1.00 88.88 269 THR A CA 1
ATOM 2086 C C . THR A 1 269 ? 10.958 9.309 -15.914 1.00 88.88 269 THR A C 1
ATOM 2088 O O . THR A 1 269 ? 11.091 8.375 -16.697 1.00 88.88 269 THR A O 1
ATOM 2091 N N . MET A 1 270 ? 10.185 9.251 -14.827 1.00 90.69 270 MET A N 1
ATOM 2092 C CA . MET A 1 270 ? 9.470 8.058 -14.401 1.00 90.69 270 MET A CA 1
ATOM 2093 C C . MET A 1 270 ? 8.484 7.558 -15.453 1.00 90.69 270 MET A C 1
ATOM 2095 O O . MET A 1 270 ? 8.577 6.405 -15.848 1.00 90.69 270 MET A O 1
ATOM 2099 N N . GLU A 1 271 ? 7.579 8.407 -15.953 1.00 93.75 271 GLU A N 1
ATOM 2100 C CA . GLU A 1 271 ? 6.593 7.992 -16.962 1.00 93.75 271 GLU A CA 1
ATOM 2101 C C . GLU A 1 271 ? 7.291 7.393 -18.189 1.00 93.75 271 GLU A C 1
ATOM 2103 O O . GLU A 1 271 ? 6.908 6.321 -18.662 1.00 93.75 271 GLU A O 1
ATOM 2108 N N . LYS A 1 272 ? 8.357 8.040 -18.676 1.00 94.31 272 LYS A N 1
ATOM 2109 C CA . LYS A 1 272 ? 9.137 7.532 -19.808 1.00 94.31 272 LYS A CA 1
ATOM 2110 C C . LYS A 1 272 ? 9.754 6.163 -19.504 1.00 94.31 272 LYS A C 1
ATOM 2112 O O . LYS A 1 272 ? 9.587 5.241 -20.295 1.00 94.31 272 LYS A O 1
ATOM 2117 N N . GLU A 1 273 ? 10.450 6.023 -18.379 1.00 95.12 273 GLU A N 1
ATOM 2118 C CA . GLU A 1 273 ? 11.129 4.778 -18.001 1.00 95.12 273 GLU A CA 1
ATOM 2119 C C . GLU A 1 273 ? 10.143 3.627 -17.754 1.00 95.12 273 GLU A C 1
ATOM 2121 O O . GLU A 1 273 ? 10.392 2.500 -18.176 1.00 95.12 273 GLU A O 1
ATOM 2126 N N . MET A 1 274 ? 8.988 3.911 -17.145 1.00 94.81 274 MET A N 1
ATOM 2127 C CA . MET A 1 274 ? 7.909 2.939 -16.955 1.00 94.81 274 MET A CA 1
ATOM 2128 C C . MET A 1 274 ? 7.354 2.445 -18.302 1.00 94.81 274 MET A C 1
ATOM 2130 O O . MET A 1 274 ? 7.175 1.242 -18.493 1.00 94.81 274 MET A O 1
ATOM 2134 N N . ASN A 1 275 ? 7.130 3.352 -19.260 1.00 94.81 275 ASN A N 1
ATOM 2135 C CA . ASN A 1 275 ? 6.711 2.986 -20.616 1.00 94.81 275 ASN A CA 1
ATOM 2136 C C . ASN A 1 275 ? 7.804 2.201 -21.367 1.00 94.81 275 ASN A C 1
ATOM 2138 O O . ASN A 1 275 ? 7.498 1.249 -22.084 1.00 94.81 275 ASN A O 1
ATOM 2142 N N . ASP A 1 276 ? 9.078 2.557 -21.192 1.00 94.56 276 ASP A N 1
ATOM 2143 C CA . ASP A 1 276 ? 10.201 1.844 -21.811 1.00 94.56 276 ASP A CA 1
ATOM 2144 C C . ASP A 1 276 ? 10.381 0.428 -21.232 1.00 94.56 276 ASP A C 1
ATOM 2146 O O . ASP A 1 276 ? 10.673 -0.502 -21.985 1.00 94.56 276 ASP A O 1
ATOM 2150 N N . LEU A 1 277 ? 10.146 0.223 -19.932 1.00 94.12 277 LEU A N 1
ATOM 2151 C CA . LEU A 1 277 ? 10.066 -1.112 -19.326 1.00 94.12 277 LEU A CA 1
ATOM 2152 C C . LEU A 1 277 ? 8.863 -1.896 -19.857 1.00 94.12 277 LEU A C 1
ATOM 2154 O O . LEU A 1 277 ? 8.978 -3.087 -20.153 1.00 94.12 277 LEU A O 1
ATOM 2158 N N . SER A 1 278 ? 7.722 -1.235 -20.051 1.00 92.94 278 SER A N 1
ATOM 2159 C CA . SER A 1 278 ? 6.540 -1.905 -20.587 1.00 92.94 278 SER A CA 1
ATOM 2160 C C . SER A 1 278 ? 6.753 -2.453 -22.001 1.00 92.94 278 SER A C 1
ATOM 2162 O O . SER A 1 278 ? 6.372 -3.589 -22.285 1.00 92.94 278 SER A O 1
ATOM 2164 N N . LYS A 1 279 ? 7.470 -1.714 -22.858 1.00 91.56 279 LYS A N 1
ATOM 2165 C CA . LYS A 1 279 ? 7.910 -2.197 -24.184 1.00 91.56 279 LYS A CA 1
ATOM 2166 C C . LYS A 1 279 ? 8.826 -3.423 -24.108 1.00 91.56 279 LYS A C 1
ATOM 2168 O O . LYS A 1 279 ? 8.864 -4.211 -25.044 1.00 91.56 279 LYS A O 1
ATOM 2173 N N . GLN A 1 280 ? 9.538 -3.607 -22.997 1.00 91.62 280 GLN A N 1
ATOM 2174 C CA . GLN A 1 280 ? 10.389 -4.776 -22.736 1.00 91.62 280 GLN A CA 1
ATOM 2175 C C . GLN A 1 280 ? 9.611 -5.964 -22.134 1.00 91.62 280 GLN A C 1
ATOM 2177 O O . GLN A 1 280 ? 10.212 -6.976 -21.756 1.00 91.62 280 GLN A O 1
ATOM 2182 N N . GLY A 1 281 ? 8.282 -5.854 -22.028 1.00 91.81 281 GLY A N 1
ATOM 2183 C CA . GLY A 1 281 ? 7.395 -6.893 -21.502 1.00 91.81 281 GLY A CA 1
ATOM 2184 C C . GLY A 1 281 ? 7.253 -6.893 -19.979 1.00 91.81 281 GLY A C 1
ATOM 2185 O O . GLY A 1 281 ? 6.666 -7.823 -19.426 1.00 91.81 281 GLY A O 1
ATOM 2186 N N . PHE A 1 282 ? 7.780 -5.877 -19.292 1.00 93.75 282 PHE A N 1
ATOM 2187 C CA . PHE A 1 282 ? 7.582 -5.716 -17.858 1.00 93.75 282 PHE A CA 1
ATOM 2188 C C . PHE A 1 282 ? 6.188 -5.158 -17.551 1.00 93.75 282 PHE A C 1
ATOM 2190 O O . PHE A 1 282 ? 5.702 -4.217 -18.182 1.00 93.75 282 PHE A O 1
ATOM 2197 N N . ARG A 1 283 ? 5.542 -5.740 -16.545 1.00 93.38 283 ARG A N 1
ATOM 2198 C CA . ARG A 1 283 ? 4.227 -5.350 -16.039 1.00 93.38 283 ARG A CA 1
ATOM 2199 C C . ARG A 1 283 ? 4.402 -4.629 -14.719 1.00 93.38 283 ARG A C 1
ATOM 2201 O O . ARG A 1 283 ? 5.205 -5.036 -13.885 1.00 93.38 283 ARG A O 1
ATOM 2208 N N . TYR A 1 284 ? 3.650 -3.557 -14.543 1.00 94.69 284 TYR A N 1
ATOM 2209 C CA . TYR A 1 284 ? 3.623 -2.828 -13.290 1.00 94.69 284 TYR A CA 1
ATOM 2210 C C . TYR A 1 284 ? 3.082 -3.689 -12.143 1.00 94.69 284 TYR A C 1
ATOM 2212 O O . TYR A 1 284 ? 2.080 -4.381 -12.327 1.00 94.69 284 TYR A O 1
ATOM 2220 N N . MET A 1 285 ? 3.697 -3.580 -10.962 1.00 94.88 285 MET A N 1
ATOM 2221 C CA . MET A 1 285 ? 3.226 -4.244 -9.743 1.00 94.88 285 MET A CA 1
ATOM 2222 C C . MET A 1 285 ? 2.768 -3.252 -8.671 1.00 94.88 285 MET A C 1
ATOM 2224 O O . MET A 1 285 ? 1.652 -3.365 -8.171 1.00 94.88 285 MET A O 1
ATOM 2228 N N . ALA A 1 286 ? 3.622 -2.297 -8.294 1.00 94.25 286 ALA A N 1
ATOM 2229 C CA . ALA A 1 286 ? 3.304 -1.298 -7.274 1.00 94.25 286 ALA A CA 1
ATOM 2230 C C . ALA A 1 286 ? 4.303 -0.140 -7.276 1.00 94.25 286 ALA A C 1
ATOM 2232 O O . ALA A 1 286 ? 5.470 -0.316 -7.637 1.00 94.25 286 ALA A O 1
ATOM 2233 N N . THR A 1 287 ? 3.865 1.010 -6.764 1.00 91.81 287 THR A N 1
ATOM 2234 C CA . THR A 1 287 ? 4.724 2.148 -6.440 1.00 91.81 287 THR A CA 1
ATOM 2235 C C . THR A 1 287 ? 4.609 2.464 -4.956 1.00 91.81 287 THR A C 1
ATOM 2237 O O . THR A 1 287 ? 3.527 2.477 -4.377 1.00 91.81 287 THR A O 1
ATOM 2240 N N . SER A 1 288 ? 5.742 2.751 -4.329 1.00 88.12 288 SER A N 1
ATOM 2241 C CA . SER A 1 288 ? 5.801 3.275 -2.966 1.00 88.12 288 SER A CA 1
ATOM 2242 C C . SER A 1 288 ? 6.793 4.429 -2.901 1.00 88.12 288 SER A C 1
ATOM 2244 O O . SER A 1 288 ? 7.692 4.529 -3.742 1.00 88.12 288 SER A O 1
ATOM 2246 N N . ASN A 1 289 ? 6.658 5.298 -1.901 1.00 84.62 289 ASN A N 1
ATOM 2247 C CA . ASN A 1 289 ? 7.719 6.248 -1.596 1.00 84.62 289 ASN A CA 1
ATOM 2248 C C . ASN A 1 289 ? 8.810 5.575 -0.741 1.00 84.62 289 ASN A C 1
ATOM 2250 O O . ASN A 1 289 ? 8.530 4.737 0.112 1.00 84.62 289 ASN A O 1
ATOM 2254 N N . GLY A 1 290 ? 10.079 5.893 -0.981 1.00 73.62 290 GLY A N 1
ATOM 2255 C CA . GLY A 1 290 ? 11.206 5.273 -0.286 1.00 73.62 290 GLY A CA 1
ATOM 2256 C C . GLY A 1 290 ? 12.553 5.598 -0.924 1.00 73.62 290 GLY A C 1
ATOM 2257 O O . GLY A 1 290 ? 12.618 6.043 -2.064 1.00 73.62 290 GLY A O 1
ATOM 2258 N N . ALA A 1 291 ? 13.643 5.404 -0.175 1.00 71.12 291 ALA A N 1
ATOM 2259 C CA . ALA A 1 291 ? 15.014 5.594 -0.670 1.00 71.12 291 ALA A CA 1
ATOM 2260 C C . ALA A 1 291 ? 15.310 6.982 -1.298 1.00 71.12 291 ALA A C 1
ATOM 2262 O O . ALA A 1 291 ? 16.155 7.099 -2.180 1.00 71.12 291 ALA A O 1
ATOM 2263 N N . GLY A 1 292 ? 14.629 8.041 -0.842 1.00 76.94 292 GLY A N 1
ATOM 2264 C CA . GLY A 1 292 ? 14.818 9.409 -1.351 1.00 76.94 292 GLY A CA 1
ATOM 2265 C C . GLY A 1 292 ? 13.974 9.775 -2.579 1.00 76.94 292 GLY A C 1
ATOM 2266 O O . GLY A 1 292 ? 14.194 10.832 -3.168 1.00 76.94 292 GLY A O 1
ATOM 2267 N N . GLY A 1 293 ? 13.005 8.940 -2.965 1.00 86.31 293 GLY A N 1
ATOM 2268 C CA . GLY A 1 293 ? 12.079 9.225 -4.060 1.00 86.31 293 GLY A CA 1
ATOM 2269 C C . GLY A 1 293 ? 10.953 8.199 -4.150 1.00 86.31 293 GLY A C 1
ATOM 2270 O O . GLY A 1 293 ? 10.450 7.715 -3.136 1.00 86.31 293 GLY A O 1
ATOM 2271 N N . LEU A 1 294 ? 10.556 7.879 -5.376 1.00 88.25 294 LEU A N 1
ATOM 2272 C CA . LEU A 1 294 ? 9.643 6.787 -5.687 1.00 88.25 294 LEU A CA 1
ATOM 2273 C C . LEU A 1 294 ? 10.433 5.523 -6.001 1.00 88.25 294 LEU A C 1
ATOM 2275 O O . LEU A 1 294 ? 11.456 5.579 -6.683 1.00 88.25 294 LEU A O 1
ATOM 2279 N N . ALA A 1 295 ? 9.906 4.392 -5.548 1.00 91.62 295 ALA A N 1
ATOM 2280 C CA . ALA A 1 295 ? 10.349 3.058 -5.910 1.00 91.62 295 ALA A CA 1
ATOM 2281 C C . ALA A 1 295 ? 9.180 2.334 -6.583 1.00 91.62 295 ALA A C 1
ATOM 2283 O O . ALA A 1 295 ? 8.125 2.153 -5.968 1.00 91.62 295 ALA A O 1
ATOM 2284 N N . THR A 1 296 ? 9.349 1.949 -7.848 1.00 94.19 296 THR A N 1
ATOM 2285 C CA . THR A 1 296 ? 8.333 1.208 -8.606 1.00 94.19 296 THR A CA 1
ATOM 2286 C C . THR A 1 296 ? 8.835 -0.154 -9.011 1.00 94.19 296 THR A C 1
ATOM 2288 O O . THR A 1 296 ? 9.907 -0.281 -9.593 1.00 94.19 296 THR A O 1
ATOM 2291 N N . ILE A 1 297 ? 8.028 -1.160 -8.712 1.00 96.12 297 ILE A N 1
ATOM 2292 C CA . ILE A 1 297 ? 8.333 -2.559 -8.955 1.00 96.12 297 ILE A CA 1
ATOM 2293 C C . ILE A 1 297 ? 7.621 -2.999 -10.227 1.00 96.12 297 ILE A C 1
ATOM 2295 O O . ILE A 1 297 ? 6.420 -2.772 -10.400 1.00 96.12 297 ILE A O 1
ATOM 2299 N N . PHE A 1 298 ? 8.375 -3.678 -11.079 1.00 96.69 298 PHE A N 1
ATOM 2300 C CA . PHE A 1 298 ? 7.905 -4.313 -12.294 1.00 96.69 298 PHE A CA 1
ATOM 2301 C C . PHE A 1 298 ? 8.218 -5.807 -12.280 1.00 96.69 298 PHE A C 1
ATOM 2303 O O . PHE A 1 298 ? 9.270 -6.206 -11.791 1.00 96.69 298 PHE A O 1
ATOM 2310 N N . GLU A 1 299 ? 7.341 -6.618 -12.866 1.00 95.50 299 GLU A N 1
ATOM 2311 C CA . GLU A 1 299 ? 7.524 -8.062 -13.046 1.00 95.50 299 GLU A CA 1
ATOM 2312 C C . GLU A 1 299 ? 7.433 -8.431 -14.529 1.00 95.50 299 GLU A C 1
ATOM 2314 O O . GLU A 1 299 ? 6.558 -7.955 -15.254 1.00 95.50 299 GLU A O 1
ATOM 2319 N N . ARG A 1 300 ? 8.296 -9.333 -14.988 1.00 93.44 300 ARG A N 1
ATOM 2320 C CA . ARG A 1 300 ? 8.193 -9.976 -16.297 1.00 93.44 300 ARG A CA 1
ATOM 2321 C C . ARG A 1 300 ? 8.260 -11.485 -16.136 1.00 93.44 300 ARG A C 1
ATOM 2323 O O . ARG A 1 300 ? 9.153 -12.006 -15.477 1.00 93.44 300 ARG A O 1
ATOM 2330 N N . THR A 1 301 ? 7.357 -12.204 -16.797 1.00 89.56 301 THR A N 1
ATOM 2331 C CA . THR A 1 301 ? 7.547 -13.641 -17.038 1.00 89.56 301 THR A CA 1
ATOM 2332 C C . THR A 1 301 ? 8.384 -13.791 -18.310 1.00 89.56 301 THR A C 1
ATOM 2334 O O . THR A 1 301 ? 7.934 -13.302 -19.351 1.00 89.56 301 THR A O 1
ATOM 2337 N N . PRO A 1 302 ? 9.568 -14.434 -18.279 1.00 79.38 302 PRO A N 1
ATOM 2338 C CA . PRO A 1 302 ? 10.343 -14.748 -19.471 1.00 79.38 302 PRO A CA 1
ATOM 2339 C C . PRO A 1 302 ? 9.526 -15.704 -20.346 1.00 79.38 302 PRO A C 1
ATOM 2341 O O . PRO A 1 302 ? 9.496 -16.914 -20.142 1.00 79.38 302 PRO A O 1
ATOM 2344 N N . THR A 1 303 ? 8.780 -15.128 -21.276 1.00 68.81 303 THR A N 1
ATOM 2345 C CA . THR A 1 303 ? 8.153 -15.818 -22.402 1.00 68.81 303 THR A CA 1
ATOM 2346 C C . THR A 1 303 ? 9.018 -15.557 -23.632 1.00 68.81 303 THR A C 1
ATOM 2348 O O . THR A 1 303 ? 9.907 -14.703 -23.577 1.00 68.81 303 THR A O 1
ATOM 2351 N N . ALA A 1 304 ? 8.817 -16.311 -24.718 1.00 56.72 304 ALA A N 1
ATOM 2352 C CA . ALA A 1 304 ? 9.506 -16.031 -25.977 1.00 56.72 304 ALA A CA 1
ATOM 2353 C C . ALA A 1 304 ? 9.341 -14.538 -26.321 1.00 56.72 304 ALA A C 1
ATOM 2355 O O . ALA A 1 304 ? 8.228 -14.010 -26.250 1.00 56.72 304 ALA A O 1
ATOM 2356 N N . GLU A 1 305 ? 10.459 -13.860 -26.592 1.00 55.12 305 GLU A N 1
ATOM 2357 C CA . GLU A 1 305 ? 10.524 -12.409 -26.778 1.00 55.12 305 GLU A CA 1
ATOM 2358 C C . GLU A 1 305 ? 9.397 -11.912 -27.704 1.00 55.12 305 GLU A C 1
ATOM 2360 O O . GLU A 1 305 ? 9.220 -12.415 -28.811 1.00 55.12 305 GLU A O 1
ATOM 2365 N N . GLY A 1 306 ? 8.610 -10.934 -27.236 1.00 57.62 306 GLY A N 1
ATOM 2366 C CA . GLY A 1 306 ? 7.617 -10.232 -28.061 1.00 57.62 306 GLY A CA 1
ATOM 2367 C C . GLY A 1 306 ? 6.148 -10.668 -27.944 1.00 57.62 306 GLY A C 1
ATOM 2368 O O . GLY A 1 306 ? 5.315 -10.117 -28.660 1.00 57.62 306 GLY A O 1
ATOM 2369 N N . SER A 1 307 ? 5.767 -11.600 -27.057 1.00 60.31 307 SER A N 1
ATOM 2370 C CA . SER A 1 307 ? 4.348 -12.007 -26.945 1.00 60.31 307 SER A CA 1
ATOM 2371 C C . SER A 1 307 ? 3.474 -11.106 -26.058 1.00 60.31 307 SER A C 1
ATOM 2373 O O . SER A 1 307 ? 2.247 -11.121 -26.192 1.00 60.31 307 SER A O 1
ATOM 2375 N N . ALA A 1 308 ? 4.070 -10.342 -25.138 1.00 71.25 308 ALA A N 1
ATOM 2376 C CA . ALA A 1 308 ? 3.328 -9.466 -24.234 1.00 71.25 308 ALA A CA 1
ATOM 2377 C C . ALA A 1 308 ? 2.988 -8.144 -24.933 1.00 71.25 308 ALA A C 1
ATOM 2379 O O . ALA A 1 308 ? 3.881 -7.400 -25.331 1.00 71.25 308 ALA A O 1
ATOM 2380 N N . THR A 1 309 ? 1.695 -7.847 -25.071 1.00 81.31 309 THR A N 1
ATOM 2381 C CA . THR A 1 309 ? 1.249 -6.526 -25.522 1.00 81.31 309 THR A CA 1
ATOM 2382 C C . THR A 1 309 ? 1.738 -5.485 -24.508 1.00 81.31 309 THR A C 1
ATOM 2384 O O . THR A 1 309 ? 1.448 -5.648 -23.318 1.00 81.31 309 THR A O 1
ATOM 2387 N N . PRO A 1 310 ? 2.496 -4.459 -24.937 1.00 88.75 310 PRO A N 1
ATOM 2388 C CA . PRO A 1 310 ? 2.976 -3.428 -24.031 1.00 88.75 310 PRO A CA 1
ATOM 2389 C C . PRO A 1 310 ? 1.793 -2.658 -23.452 1.00 88.75 310 PRO A C 1
ATOM 2391 O O . PRO A 1 310 ? 0.693 -2.664 -24.002 1.00 88.75 310 PRO A O 1
ATOM 2394 N N . PHE A 1 311 ? 2.025 -1.968 -22.350 1.00 90.94 311 PHE A N 1
ATOM 2395 C CA . PHE A 1 311 ? 1.070 -1.057 -21.750 1.00 90.94 311 PHE A CA 1
ATOM 2396 C C . PHE A 1 311 ? 1.548 0.376 -21.922 1.00 90.94 311 PHE A C 1
ATOM 2398 O O . PHE A 1 311 ? 2.747 0.654 -21.891 1.00 90.94 311 PHE A O 1
ATOM 2405 N N . GLU A 1 312 ? 0.596 1.287 -22.075 1.00 94.62 312 GLU A N 1
ATOM 2406 C CA . GLU A 1 312 ? 0.876 2.708 -21.950 1.00 94.62 312 GLU A CA 1
ATOM 2407 C C . GLU A 1 312 ? 0.558 3.148 -20.523 1.00 94.62 312 GLU A C 1
ATOM 2409 O O . GLU A 1 312 ? -0.540 2.908 -20.015 1.00 94.62 312 GLU A O 1
ATOM 2414 N N . ILE A 1 313 ? 1.529 3.791 -19.885 1.00 94.62 313 ILE A N 1
ATOM 2415 C CA . ILE A 1 313 ? 1.449 4.278 -18.511 1.00 94.62 313 ILE A CA 1
ATOM 2416 C C . ILE A 1 313 ? 1.356 5.801 -18.529 1.00 94.62 313 ILE A C 1
ATOM 2418 O O . ILE A 1 313 ? 2.113 6.466 -19.243 1.00 94.62 313 ILE A O 1
ATOM 2422 N N . LYS A 1 314 ? 0.447 6.341 -17.714 1.00 94.94 314 LYS A N 1
ATOM 2423 C CA . LYS A 1 314 ? 0.276 7.776 -17.480 1.00 94.94 314 LYS A CA 1
ATOM 2424 C C . LYS A 1 314 ? 0.356 8.106 -16.001 1.00 94.94 314 LYS A C 1
ATOM 2426 O O . LYS A 1 314 ? -0.242 7.424 -15.167 1.00 94.94 314 LYS A O 1
ATOM 2431 N N . LEU A 1 315 ? 1.080 9.177 -15.701 1.00 92.81 315 LEU A N 1
ATOM 2432 C CA . LEU A 1 315 ? 1.250 9.713 -14.360 1.00 92.81 315 LEU A CA 1
ATOM 2433 C C . LEU A 1 315 ? 0.511 11.047 -14.227 1.00 92.81 315 LEU A C 1
ATOM 2435 O O . LEU A 1 315 ? 0.741 11.983 -14.992 1.00 92.81 315 LEU A O 1
ATOM 2439 N N . VAL A 1 316 ? -0.365 11.156 -13.228 1.00 90.69 316 VAL A N 1
ATOM 2440 C CA . VAL A 1 316 ? -1.127 12.382 -12.950 1.00 90.69 316 VAL A CA 1
ATOM 2441 C C . VAL A 1 316 ? -0.671 12.974 -11.622 1.00 90.69 316 VAL A C 1
ATOM 2443 O O . VAL A 1 316 ? -0.802 12.340 -10.579 1.00 90.69 316 VAL A O 1
ATOM 2446 N N . THR A 1 317 ? -0.164 14.210 -11.663 1.00 84.88 317 THR A N 1
ATOM 2447 C CA . THR A 1 317 ? 0.346 14.955 -10.492 1.00 84.88 317 THR A CA 1
ATOM 2448 C C . THR A 1 317 ? -0.271 16.349 -10.393 1.00 84.88 317 THR A C 1
ATOM 2450 O O . THR A 1 317 ? 0.427 17.365 -10.380 1.00 84.88 317 THR A O 1
ATOM 2453 N N . LYS A 1 318 ? -1.603 16.424 -10.438 1.00 75.75 318 LYS A N 1
ATOM 2454 C CA . LYS A 1 318 ? -2.334 17.696 -10.339 1.00 75.75 318 LYS A CA 1
ATOM 2455 C C . LYS A 1 318 ? -2.564 18.077 -8.868 1.00 75.75 318 LYS A C 1
ATOM 2457 O O . LYS A 1 318 ? -2.578 17.218 -7.996 1.00 75.75 318 LYS A O 1
ATOM 2462 N N . PHE A 1 319 ? -2.772 19.371 -8.618 1.00 67.56 319 PHE A N 1
ATOM 2463 C CA . PHE A 1 319 ? -2.819 19.949 -7.266 1.00 67.56 319 PHE A CA 1
ATOM 2464 C C . PHE A 1 319 ? -4.225 20.072 -6.664 1.00 67.56 319 PHE A C 1
ATOM 2466 O O . PHE A 1 319 ? -4.350 20.336 -5.474 1.00 67.56 319 PHE A O 1
ATOM 2473 N N . THR A 1 320 ? -5.286 19.940 -7.467 1.00 76.31 320 THR A N 1
ATOM 2474 C CA . THR A 1 320 ? -6.666 20.150 -6.996 1.00 76.31 320 THR A CA 1
ATOM 2475 C C . THR A 1 320 ? -7.587 19.023 -7.422 1.00 76.31 320 THR A C 1
ATOM 2477 O O . THR A 1 320 ? -7.460 18.495 -8.524 1.00 76.31 320 THR A O 1
ATOM 2480 N N . ASP A 1 321 ? -8.584 18.728 -6.600 1.00 79.50 321 AS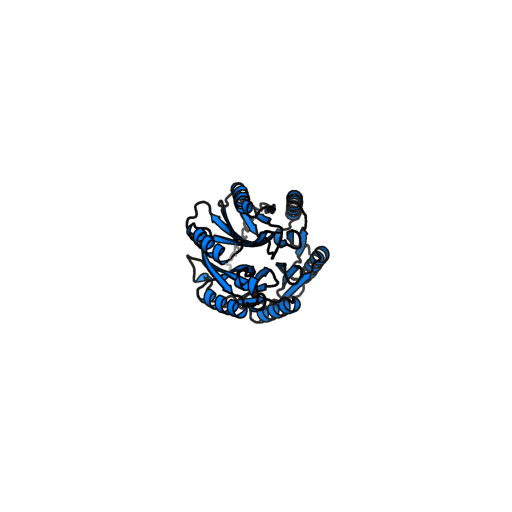P A N 1
ATOM 2481 C CA . ASP A 1 321 ? -9.555 17.648 -6.788 1.00 79.50 321 ASP A CA 1
ATOM 2482 C C . ASP A 1 321 ? -10.253 17.764 -8.131 1.00 79.50 321 ASP A C 1
ATOM 2484 O O . ASP A 1 321 ? -10.331 16.800 -8.882 1.00 79.50 321 ASP A O 1
ATOM 2488 N N . THR A 1 322 ? -10.718 18.963 -8.478 1.00 85.38 322 THR A N 1
ATOM 2489 C CA . THR A 1 322 ? -11.408 19.211 -9.745 1.00 85.38 322 THR A CA 1
ATOM 2490 C C . THR A 1 322 ? -10.508 18.922 -10.942 1.00 85.38 322 THR A C 1
ATOM 2492 O O . THR A 1 322 ? -10.975 18.375 -11.938 1.00 85.38 322 THR A O 1
ATOM 2495 N N . SER A 1 323 ? -9.225 19.288 -10.874 1.00 87.19 323 SER A N 1
ATOM 2496 C CA . SER A 1 323 ? -8.293 19.042 -11.980 1.00 87.19 323 SER A CA 1
ATOM 2497 C C . SER A 1 323 ? -7.863 17.579 -12.056 1.00 87.19 323 SER A C 1
ATOM 2499 O O . SER A 1 323 ? -7.822 17.033 -13.156 1.00 87.19 323 SER A O 1
ATOM 2501 N N . VAL A 1 324 ? -7.624 16.930 -10.911 1.00 89.56 324 VAL A N 1
ATOM 2502 C CA . VAL A 1 324 ? -7.342 15.491 -10.826 1.00 89.56 324 VAL A CA 1
ATOM 2503 C C . VAL A 1 324 ? -8.520 14.691 -11.377 1.00 89.56 324 VAL A C 1
ATOM 2505 O O . VAL A 1 324 ? -8.338 13.892 -12.287 1.00 89.56 324 VAL A O 1
ATOM 2508 N N . ASN A 1 325 ? -9.737 14.943 -10.892 1.00 91.62 325 ASN A N 1
ATOM 2509 C CA . ASN A 1 325 ? -10.931 14.214 -11.313 1.00 91.62 325 ASN A CA 1
ATOM 2510 C C . ASN A 1 325 ? -11.223 14.400 -12.805 1.00 91.62 325 ASN A C 1
ATOM 2512 O O . ASN A 1 325 ? -11.498 13.420 -13.488 1.00 91.62 325 ASN A O 1
ATOM 2516 N N . LYS A 1 326 ? -11.104 15.621 -13.345 1.00 91.50 326 LYS A N 1
ATOM 2517 C CA . LYS A 1 326 ? -11.255 15.848 -14.794 1.00 91.50 326 LYS A CA 1
ATOM 2518 C C . LYS A 1 326 ? -10.241 15.047 -15.615 1.00 91.50 326 LYS A C 1
ATOM 2520 O O . LYS A 1 326 ? -10.617 14.473 -16.632 1.00 91.50 326 LYS A O 1
ATOM 2525 N N . GLU A 1 327 ? -8.985 14.994 -15.174 1.00 92.88 327 GLU A N 1
ATOM 2526 C CA . GLU A 1 327 ? -7.941 14.234 -15.867 1.00 92.88 327 GLU A CA 1
ATOM 2527 C C . GLU A 1 327 ? -8.185 12.722 -15.781 1.00 92.88 327 GLU A C 1
ATOM 2529 O O . GLU A 1 327 ? -8.093 12.039 -16.796 1.00 92.88 327 GLU A O 1
ATOM 2534 N N . ILE A 1 328 ? -8.564 12.204 -14.605 1.00 92.31 328 ILE A N 1
ATOM 2535 C CA . ILE A 1 328 ? -8.929 10.789 -14.433 1.00 92.31 328 ILE A CA 1
ATOM 2536 C C . ILE A 1 328 ? -10.058 10.422 -15.392 1.00 92.31 328 ILE A C 1
ATOM 2538 O O . ILE A 1 328 ? -9.940 9.444 -16.117 1.00 92.31 328 ILE A O 1
ATOM 2542 N N . GLN A 1 329 ? -11.132 11.214 -15.430 1.00 91.31 329 GLN A N 1
ATOM 2543 C CA . GLN A 1 329 ? -12.291 10.931 -16.278 1.00 91.31 329 GLN A CA 1
ATOM 2544 C C . GLN A 1 329 ? -11.925 10.931 -17.765 1.00 91.31 329 GLN A C 1
ATOM 2546 O O . GLN A 1 329 ? -12.346 10.041 -18.499 1.00 91.31 329 GLN A O 1
ATOM 2551 N N . LYS A 1 330 ? -11.081 11.873 -18.197 1.00 93.38 330 LYS A N 1
ATOM 2552 C CA . LYS A 1 330 ? -10.545 11.892 -19.561 1.00 93.38 330 LYS A CA 1
ATOM 2553 C C . LYS A 1 330 ? -9.732 10.628 -19.868 1.00 93.38 330 LYS A C 1
ATOM 2555 O O . LYS A 1 330 ? -9.985 9.970 -20.867 1.00 93.38 330 LYS A O 1
ATOM 2560 N N . LEU A 1 331 ? -8.786 10.258 -19.004 1.00 93.75 331 LEU A N 1
ATOM 2561 C CA . LEU A 1 331 ? -7.944 9.078 -19.224 1.00 93.75 331 LEU A CA 1
ATOM 2562 C C . LEU A 1 331 ? -8.758 7.777 -19.189 1.00 93.75 331 LEU A C 1
ATOM 2564 O O . LEU A 1 331 ? -8.519 6.874 -19.980 1.00 93.75 331 LEU A O 1
ATOM 2568 N N . VAL A 1 332 ? -9.759 7.679 -18.321 1.00 92.19 332 VAL A N 1
ATOM 2569 C CA . VAL A 1 332 ? -10.676 6.533 -18.292 1.00 92.19 332 VAL A CA 1
ATOM 2570 C C . VAL A 1 332 ? -11.464 6.424 -19.599 1.00 92.19 332 VAL A C 1
ATOM 2572 O O . VAL A 1 332 ? -11.587 5.327 -20.141 1.00 92.19 332 VAL A O 1
ATOM 2575 N N . GLN A 1 333 ? -11.942 7.545 -20.150 1.00 91.69 333 GLN A N 1
ATOM 2576 C CA . GLN A 1 333 ? -12.579 7.577 -21.475 1.00 91.69 333 GLN A CA 1
ATOM 2577 C C . GLN A 1 333 ? -11.615 7.143 -22.591 1.00 91.69 333 GLN A C 1
ATOM 2579 O O . GLN A 1 333 ? -12.031 6.452 -23.518 1.00 91.69 333 GLN A O 1
ATOM 2584 N N . ASP A 1 334 ? -10.325 7.460 -22.455 1.00 92.12 334 ASP A N 1
ATOM 2585 C CA . ASP A 1 334 ? -9.250 7.016 -23.353 1.00 92.12 334 ASP A CA 1
ATOM 2586 C C . ASP A 1 334 ? -8.812 5.549 -23.109 1.00 92.12 334 ASP A C 1
ATOM 2588 O O . ASP A 1 334 ? -7.836 5.074 -23.703 1.00 92.12 334 ASP A O 1
ATOM 2592 N N . GLY A 1 335 ? -9.513 4.816 -22.236 1.00 92.12 335 GLY A N 1
ATOM 2593 C CA . GLY A 1 335 ? -9.302 3.392 -21.970 1.00 92.12 335 GLY A CA 1
ATOM 2594 C C . GLY A 1 335 ? -8.245 3.075 -20.910 1.00 92.12 335 GLY A C 1
ATOM 2595 O O . GLY A 1 335 ? -7.834 1.918 -20.796 1.00 92.12 335 GLY A O 1
ATOM 2596 N N . TYR A 1 336 ? -7.783 4.064 -20.141 1.00 93.12 336 TYR A N 1
ATOM 2597 C CA . TYR A 1 336 ? -6.893 3.818 -19.007 1.00 93.12 336 TYR A CA 1
ATOM 2598 C C . TYR A 1 336 ? -7.652 3.335 -17.774 1.00 93.12 336 TYR A C 1
ATOM 2600 O O . TYR A 1 336 ? -8.724 3.822 -17.430 1.00 93.12 336 TYR A O 1
ATOM 2608 N N . GLN A 1 337 ? -7.022 2.419 -17.052 1.00 91.31 337 GLN A N 1
ATOM 2609 C CA . GLN A 1 337 ? -7.442 1.950 -15.743 1.00 91.31 337 GLN A CA 1
ATOM 2610 C C . GLN A 1 337 ? -6.523 2.523 -14.683 1.00 91.31 337 GLN A C 1
ATOM 2612 O O . GLN A 1 337 ? -5.308 2.600 -14.870 1.00 91.31 337 GLN A O 1
ATOM 2617 N N . LEU A 1 338 ? -7.098 2.924 -13.557 1.00 92.19 338 LEU A N 1
ATOM 2618 C CA . LEU A 1 338 ? -6.312 3.470 -12.469 1.00 92.19 338 LEU A CA 1
ATOM 2619 C C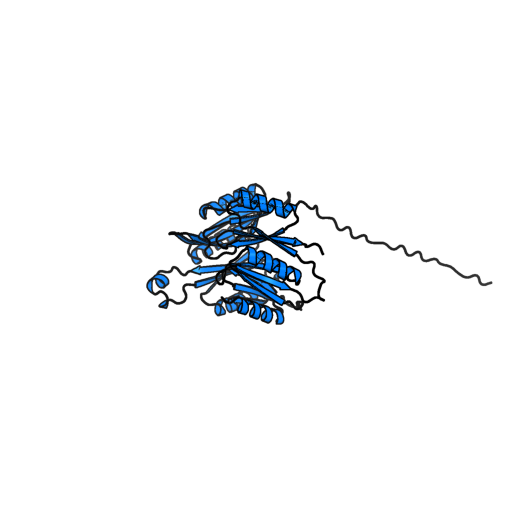 . LEU A 1 338 ? -5.765 2.344 -11.588 1.00 92.19 338 LEU A C 1
ATOM 2621 O O . LEU A 1 338 ? -6.519 1.502 -11.100 1.00 92.19 338 LEU A O 1
ATOM 2625 N N . MET A 1 339 ? -4.445 2.338 -11.417 1.00 91.56 339 MET A N 1
ATOM 2626 C CA . MET A 1 339 ? -3.691 1.204 -10.884 1.00 91.56 339 MET A CA 1
ATOM 2627 C C . MET A 1 339 ? -3.151 1.454 -9.479 1.00 91.56 339 MET A C 1
ATOM 2629 O O . MET A 1 339 ? -3.156 0.541 -8.656 1.00 91.56 339 MET A O 1
ATOM 2633 N N . ASP A 1 340 ? -2.665 2.666 -9.197 1.00 92.25 340 ASP A N 1
ATOM 2634 C CA . ASP A 1 340 ? -2.083 2.988 -7.892 1.00 92.25 340 ASP A CA 1
ATOM 2635 C C . ASP A 1 340 ? -2.187 4.480 -7.561 1.00 92.25 340 ASP A C 1
ATOM 2637 O O . ASP A 1 340 ? -2.377 5.330 -8.438 1.00 92.25 340 ASP A O 1
ATOM 2641 N N . ILE A 1 341 ? -2.028 4.783 -6.274 1.00 91.62 341 ILE A N 1
ATOM 2642 C CA . ILE A 1 341 ? -1.887 6.137 -5.744 1.00 91.62 341 ILE A CA 1
ATOM 2643 C C . ILE A 1 341 ? -0.769 6.161 -4.696 1.00 91.62 341 ILE A C 1
ATOM 2645 O O . ILE A 1 341 ? -0.709 5.348 -3.772 1.00 91.62 341 ILE A O 1
ATOM 2649 N N . THR A 1 342 ? 0.136 7.120 -4.829 1.00 88.56 342 THR A N 1
ATOM 2650 C CA . THR A 1 342 ? 1.239 7.359 -3.889 1.00 88.56 342 THR A CA 1
ATOM 2651 C C . THR A 1 342 ? 1.486 8.858 -3.765 1.00 88.56 342 THR A C 1
ATOM 2653 O O . THR A 1 342 ? 0.835 9.641 -4.454 1.00 88.56 342 THR A O 1
ATOM 2656 N N . ASN A 1 343 ? 2.440 9.260 -2.921 1.00 84.12 343 ASN A N 1
ATOM 2657 C CA . ASN A 1 343 ? 2.820 10.661 -2.772 1.00 84.12 343 ASN A CA 1
ATOM 2658 C C . ASN A 1 343 ? 4.311 10.860 -3.058 1.00 84.12 343 ASN A C 1
ATOM 2660 O O . ASN A 1 343 ? 5.172 10.183 -2.491 1.00 84.12 343 ASN A O 1
ATOM 2664 N N . LEU A 1 344 ? 4.602 11.857 -3.892 1.00 77.56 344 LEU A N 1
ATOM 2665 C CA . LEU A 1 344 ? 5.925 12.443 -4.093 1.00 77.56 344 LEU A CA 1
ATOM 2666 C C . LEU A 1 344 ? 5.762 13.963 -4.039 1.00 77.56 344 LEU A C 1
ATOM 2668 O O . LEU A 1 344 ? 5.526 14.598 -5.066 1.00 77.56 344 LEU A O 1
ATOM 2672 N N . SER A 1 345 ? 5.793 14.527 -2.829 1.00 74.12 345 SER A N 1
ATOM 2673 C CA . SER A 1 345 ? 5.435 15.927 -2.515 1.00 74.12 345 SER A CA 1
ATOM 2674 C C . SER A 1 345 ? 3.982 16.328 -2.829 1.00 74.12 345 SER A C 1
ATOM 2676 O O . SER A 1 345 ? 3.448 17.199 -2.165 1.00 74.12 345 SER A O 1
ATOM 2678 N N . ASN A 1 346 ? 3.332 15.685 -3.798 1.00 79.62 346 ASN A N 1
ATOM 2679 C CA . ASN A 1 346 ? 1.904 15.740 -4.102 1.00 79.62 346 ASN A CA 1
ATOM 2680 C C . ASN A 1 346 ? 1.410 14.318 -4.396 1.00 79.62 346 ASN A C 1
ATOM 2682 O O . ASN A 1 346 ? 2.225 13.400 -4.556 1.00 79.62 346 ASN A O 1
ATOM 2686 N N . PHE A 1 347 ? 0.095 14.144 -4.547 1.00 84.38 347 PHE A N 1
ATOM 2687 C CA . PHE A 1 347 ? -0.453 12.900 -5.080 1.00 84.38 347 PHE A CA 1
ATOM 2688 C C . PHE A 1 347 ? 0.114 12.599 -6.462 1.00 84.38 347 PHE A C 1
ATOM 2690 O O . PHE A 1 347 ? 0.192 13.464 -7.338 1.00 84.38 347 PHE A O 1
ATOM 2697 N N . LEU A 1 348 ? 0.465 11.337 -6.646 1.00 89.00 348 LEU A N 1
ATOM 2698 C CA . LEU A 1 348 ? 0.813 10.738 -7.914 1.00 89.00 348 LEU A CA 1
ATOM 2699 C C . LEU A 1 348 ? -0.156 9.586 -8.148 1.00 89.00 348 LEU A C 1
ATOM 2701 O O . LEU A 1 348 ? -0.097 8.568 -7.455 1.00 89.00 348 LEU A O 1
ATOM 2705 N N . LEU A 1 349 ? -1.038 9.756 -9.129 1.00 91.81 349 LEU A N 1
ATOM 2706 C CA . LEU A 1 349 ? -1.889 8.675 -9.606 1.00 91.81 349 LEU A CA 1
ATOM 2707 C C . LEU A 1 349 ? -1.223 8.004 -10.799 1.00 91.81 349 LEU A C 1
ATOM 2709 O O . LEU A 1 349 ? -0.733 8.687 -11.702 1.00 91.81 349 LEU A O 1
ATOM 2713 N N . MET A 1 350 ? -1.232 6.676 -10.802 1.00 93.19 350 MET A N 1
ATOM 2714 C CA . MET A 1 350 ? -0.742 5.878 -11.916 1.00 93.19 350 MET A CA 1
ATOM 2715 C C . MET A 1 350 ? -1.919 5.225 -12.627 1.00 93.19 350 MET A C 1
ATOM 2717 O O . MET A 1 350 ? -2.719 4.521 -12.004 1.00 93.19 350 MET A O 1
ATOM 2721 N N . LEU A 1 351 ? -2.009 5.458 -13.933 1.00 94.12 351 LEU A N 1
ATOM 2722 C CA . LEU A 1 351 ? -2.989 4.835 -14.805 1.00 94.12 351 LEU A CA 1
ATOM 2723 C C . LEU A 1 351 ? -2.298 4.052 -15.919 1.00 94.12 351 LEU A C 1
ATOM 2725 O O . LEU A 1 351 ? -1.235 4.439 -16.405 1.00 94.12 351 LEU A O 1
ATOM 2729 N N . GLN A 1 352 ? -2.931 2.970 -16.356 1.00 94.19 352 GLN A N 1
ATOM 2730 C CA . GLN A 1 352 ? -2.403 2.063 -17.364 1.00 94.19 352 GLN A CA 1
ATOM 2731 C C . GLN A 1 352 ? -3.493 1.691 -18.370 1.00 94.19 352 GLN A C 1
ATOM 2733 O O . GLN A 1 352 ? -4.609 1.370 -17.975 1.00 94.19 352 GLN A O 1
ATOM 2738 N N . LYS A 1 353 ? -3.171 1.668 -19.664 1.00 93.44 353 LYS A N 1
ATOM 2739 C CA . LYS A 1 353 ? -4.013 1.040 -20.696 1.00 93.44 353 LYS A CA 1
ATOM 2740 C C . LYS A 1 353 ? -3.219 0.016 -21.489 1.00 93.44 353 LYS A C 1
ATOM 2742 O O . LYS A 1 353 ? -1.991 0.084 -21.553 1.00 93.44 353 LYS A O 1
ATOM 2747 N N . SER A 1 354 ? -3.916 -0.925 -22.115 1.00 89.00 354 SER A N 1
ATOM 2748 C CA . SER A 1 354 ? -3.282 -1.815 -23.093 1.00 89.00 354 SER A CA 1
ATOM 2749 C C . SER A 1 354 ? -2.783 -0.989 -24.277 1.00 89.00 354 SER A C 1
ATOM 2751 O O . SER A 1 354 ? -3.523 -0.172 -24.820 1.00 89.00 354 SER A O 1
ATOM 2753 N N . GLY A 1 355 ? -1.524 -1.178 -24.655 1.00 78.56 355 GLY A N 1
ATOM 2754 C CA . GLY A 1 355 ? -0.944 -0.550 -25.832 1.00 78.56 355 GLY A CA 1
ATOM 2755 C C . GLY A 1 355 ? -1.481 -1.170 -27.121 1.00 78.56 355 GLY A C 1
ATOM 2756 O O . GLY A 1 355 ? -1.911 -2.325 -27.154 1.00 78.56 355 GLY A O 1
ATOM 2757 N N . THR A 1 356 ? -1.437 -0.396 -28.200 1.00 70.56 356 THR A N 1
ATOM 2758 C CA . THR A 1 356 ? -1.608 -0.911 -29.560 1.00 70.56 356 THR A CA 1
ATOM 2759 C C . THR A 1 356 ? -0.316 -1.598 -29.992 1.00 70.56 356 THR A C 1
ATOM 2761 O O . THR A 1 356 ? 0.765 -1.053 -29.762 1.00 70.56 356 THR A O 1
ATOM 2764 N N . ARG A 1 357 ? -0.426 -2.800 -30.568 1.00 58.56 357 ARG A N 1
ATOM 2765 C CA . ARG A 1 357 ? 0.718 -3.497 -31.172 1.00 58.56 357 ARG A CA 1
ATOM 2766 C C . ARG A 1 357 ? 1.244 -2.771 -32.398 1.00 58.56 357 ARG A C 1
ATOM 2768 O O . ARG A 1 357 ? 0.406 -2.179 -33.115 1.00 58.56 357 ARG A O 1
#

Radius of gyration: 23.97 Å; chains: 1; bounding box: 48×84×81 Å

Sequence (357 aa):
MKCSRLISILFIALSAASAWAQSATGAEEYYFLNVQATGTLEKELNQNAAQGWRLLLLPKANNSDTMGALLKKPGAEAPRYEYKVLAAQRIGTLENEFKAAIAEGYDFRGVMTTERVLVGNETLIVLERLAGQKTAKLEYIFLNTKKESTLQKETEAAVSQGYVPSGFVRTMDNSVKQKMFGIMAGLPIELTMILARNRETPAASMGREYKTLATSRLKTLEKEMNEAAQQGYRFYYAAPAALTIMVREPGVKAPRVEYQVLGTNRVNTMEKEMNDLSKQGFRYMATSNGAGGLATIFERTPTAEGSATPFEIKLVTKFTDTSVNKEIQKLVQDGYQLMDITNLSNFLLMLQKSGTR

Secondary structure (DSSP, 8-state):
-------------------------PPPEEEEEEES-GGGHHHHHHHHHHTT-EEEE--B-SSBS-EEEEEEE--TTPPPEEEEEEEESSHHHHHHHHHHHHHTT-EEEEEEEEEETTTEEEEEEEEEEETT--S-SEEEEEEEES-HHHHHHHHHHHHTTT-EEEEEEEEE---HHHHHHGGGG--SEEEEEEEEEESS-GGGGTT-EEEEEE-S-HHHHHHHHHHHHHTT-EEEEEETTTEEEEEE-TT--PPP-EEEEEEES-HHHHHHHHHHHHHTT-EEEEEEEETTEEEEEEEE--PSTT-SPPEEEEEE--SSHHHHHHHHHHHHHTT-EEEEEEEESEEEEEEEEEPP-